Protein AF-A0A7C5LJZ0-F1 (afdb_monomer)

Mean predicted aligned error: 17.37 Å

pLDDT: mean 79.47, std 21.05, range [27.14, 98.38]

Solvent-accessible surface area (backbone atoms only — not comparable to full-atom values): 19863 Å² total; per-residue (Å²): 134,89,82,88,82,83,82,80,89,79,62,81,49,78,74,80,85,78,84,71,92,58,101,80,72,91,76,83,74,77,94,79,70,91,73,66,82,68,56,64,55,54,52,52,50,52,52,51,52,51,52,55,56,59,61,59,62,70,63,59,63,60,58,56,53,56,48,52,56,50,52,48,49,57,19,47,52,27,42,77,70,66,40,35,69,60,14,44,56,43,46,53,48,56,71,68,38,86,80,62,80,80,56,62,72,59,52,38,51,47,23,50,53,43,17,48,36,27,46,80,70,68,39,54,71,62,12,51,52,25,45,52,52,26,38,71,76,41,66,83,69,78,84,58,76,88,83,45,58,67,74,54,51,54,52,47,51,51,51,51,60,73,38,45,68,58,42,50,51,53,52,52,52,53,51,52,51,51,54,51,50,52,50,51,52,50,55,52,49,54,53,48,52,52,51,51,55,51,57,74,58,74,84,50,55,46,39,46,62,47,75,54,64,74,72,47,21,71,40,64,55,22,45,15,25,48,76,53,68,37,55,70,58,11,53,48,40,27,51,53,43,50,53,30,49,52,47,22,54,51,32,44,54,50,22,52,56,33,52,75,66,59,84,57,102,79,44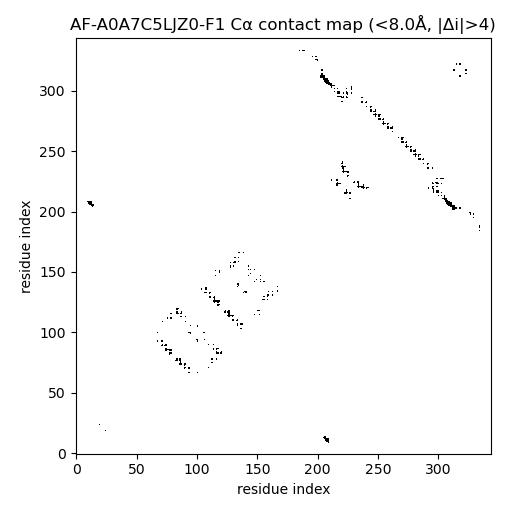,58,72,43,51,58,49,20,55,52,30,46,53,50,23,52,54,33,44,53,49,32,54,52,52,42,52,51,51,28,51,55,18,56,76,60,58,59,61,66,44,80,43,78,43,82,52,57,81,88,75,53,58,74,93,60,72,77,68,73,76,83,76,80,87,75,61,68,66,58,59,54,50,67,71,64,60,130

Secondary structure (DSSP, 8-state):
-----------EE---------TT------S-S---TTHHHHHHHHHHHHHHHHHHTSSHHHHHHHHHHHHHHHHHHHHHTT-HHHHHHHHHHHHS-SSPP--HHHHHHHHHHHHHHHHHTT-HHHHHHHHHHHHHH-TT----TTTS-HHHHHHHHHHHHHTHHHHHHHHHHHHHHHHHHHHHHHHHHHHHHHHHHHHHS---EEEEEEEPPGGGGGSTTTHHHHHTT-HHHHHHHHHHHHHHHHHHHHHHHHHHHHHTT--STT-HHHHHHHHHHHHHHHHHHHHHHHHHHHHHHHHHHT--SEEEEEEEPPGGGS-HHHHT-PPPPP---HHHHHHHTT--

Sequence (344 aa):
MGSNYKTGARTDYFLKLKNTGSIFSAFQLNEQKQLPPYFAIILKFVVVLMLAVISTKIFISASAFADEITDYQFALNAYDSGDYDTAISRFEKLLTREPPITNTALLVEIHKYLGASYMFKKDKEKARMHFTLLLKLEPNYELDPVLFPVEVLDEFLLVKNEMKEEIKRLEEEKKAKLVELEKKRKELREKWLKVVEWMNNPVYVKETIRKNNLFLAFIPFGVGQFQNEQIVKGWLFFSFETLLLLSTVTTYILTDYYFGRVSNKYDGPYLSMGEKLQHVTTVTFWTFVAVTLGGIIDALVFFRWKKKTYEKIREKDIPEQFRNQKPELPEIDIDEILQEKNVP

Nearest PDB structures (foldseek):
  3gw4-assembly1_A  TM=7.358E-01  e=2.278E+00  Deinococcus radiodurans R1 = ATCC 13939 = DSM 20539
  9e8q-assembly1_X  TM=3.458E-01  e=6.628E-01  Homo sapiens
  6hc2-assembly4_S  TM=3.836E-01  e=2.398E+00  Homo sapiens
  7t7t-assembly2_B  TM=2.837E-01  e=1.167E+00  Citrus unshiu
  8qcb-assembly1_B  TM=3.403E-01  e=2.398E+00  Saccharomyces cerevisiae

Foldseek 3Di:
DDDDDDDDDFDWDFDDPPPDPDPPDPDPDDPDDDDDPVVVVVVVVVVVVVVVVVVVVVPPVVVVVVVLVVLLVVLVVCLVVVVLVSNLVSLVCQCVDPPHDPDLVSLLVSLLSNLQSCVSVVNNVRSLVSLLVSCLSPVPDADDPVVGPPSSRVSSVVSSVVCVVVSVVSVVVVVVVVVVVVVVLVVVVVVLVVVVVCLVDDFGKTKGKDFQDLVQLLDFQLSLVVSLVVVVVSNVRNVLLVVLVVLLVVLVVLLCVLVVPPDDPPSVVSVVSSVVSVVVNVVSVVVSVVSRVVSSVVSNVSPDGIDIDIDGDDLVPDDPVCNPDRPDDPPDDSVVVSVVVPPD

Structure (mmCIF, N/CA/C/O backbone):
data_AF-A0A7C5LJZ0-F1
#
_entry.id   AF-A0A7C5LJZ0-F1
#
loop_
_atom_site.group_PDB
_atom_site.id
_atom_site.type_symbol
_atom_site.label_atom_id
_atom_site.label_alt_id
_atom_site.label_comp_id
_atom_site.label_asym_id
_atom_site.label_entity_id
_atom_site.label_seq_id
_atom_site.pdbx_PDB_ins_code
_atom_site.Cartn_x
_atom_site.Cartn_y
_atom_site.Cartn_z
_atom_site.occupancy
_atom_site.B_iso_or_equiv
_atom_site.auth_seq_id
_atom_site.auth_comp_id
_atom_site.auth_asym_id
_atom_site.auth_atom_id
_atom_site.pdbx_PDB_model_num
ATOM 1 N N . MET A 1 1 ? 8.108 20.437 -63.663 1.00 33.06 1 MET A N 1
ATOM 2 C CA . MET A 1 1 ? 8.584 19.036 -63.603 1.00 33.06 1 MET A CA 1
ATOM 3 C C . MET A 1 1 ? 9.014 18.778 -62.168 1.00 33.06 1 MET A C 1
ATOM 5 O O . MET A 1 1 ? 9.952 19.411 -61.722 1.00 33.06 1 MET A O 1
ATOM 9 N N . GLY A 1 2 ? 8.140 18.206 -61.335 1.00 33.28 2 GLY A N 1
ATOM 10 C CA . GLY A 1 2 ? 8.177 16.774 -60.995 1.00 33.28 2 GLY A CA 1
ATOM 11 C C . GLY A 1 2 ? 9.283 16.539 -59.955 1.00 33.28 2 GLY A C 1
ATOM 12 O O . GLY A 1 2 ? 10.447 16.621 -60.298 1.00 33.28 2 GLY A O 1
ATOM 13 N N . SER A 1 3 ? 8.995 16.353 -58.668 1.00 27.14 3 SER A N 1
ATOM 14 C CA . SER A 1 3 ? 8.514 15.069 -58.157 1.00 27.14 3 SER A CA 1
ATOM 15 C C . SER A 1 3 ? 7.906 15.204 -56.759 1.00 27.14 3 SER A C 1
ATOM 17 O O . SER A 1 3 ? 8.508 15.759 -55.843 1.00 27.14 3 SER A O 1
ATOM 19 N N . ASN A 1 4 ? 6.717 14.623 -56.620 1.00 34.19 4 ASN A N 1
ATOM 20 C CA . ASN A 1 4 ? 6.026 14.320 -55.376 1.00 34.19 4 ASN A CA 1
ATOM 21 C C . ASN A 1 4 ? 6.832 13.348 -54.501 1.00 34.19 4 ASN A C 1
ATOM 23 O O . ASN A 1 4 ? 7.245 12.300 -54.986 1.00 34.19 4 ASN A O 1
ATOM 27 N N . TYR A 1 5 ? 6.894 13.620 -53.196 1.00 29.22 5 TYR A N 1
ATOM 28 C CA . TYR A 1 5 ? 7.018 12.589 -52.159 1.00 29.22 5 TYR A CA 1
ATOM 29 C C . TYR A 1 5 ? 6.007 12.870 -51.030 1.00 29.22 5 TYR A C 1
ATOM 31 O O . TYR A 1 5 ? 6.312 13.473 -50.006 1.00 29.22 5 TYR A O 1
ATOM 39 N N . LYS A 1 6 ? 4.761 12.427 -51.245 1.00 34.12 6 LYS A N 1
ATOM 40 C CA . LYS A 1 6 ? 3.874 11.892 -50.192 1.00 34.12 6 LYS A CA 1
ATOM 41 C C . LYS A 1 6 ? 4.464 10.514 -49.819 1.00 34.12 6 LYS A C 1
ATOM 43 O O . LYS A 1 6 ? 4.968 9.841 -50.704 1.00 34.12 6 LYS A O 1
ATOM 48 N N . THR A 1 7 ? 4.535 10.008 -48.592 1.00 34.38 7 THR A N 1
ATOM 49 C CA . THR A 1 7 ? 3.579 10.001 -47.478 1.00 34.38 7 THR A CA 1
ATOM 50 C C . THR A 1 7 ? 4.307 9.377 -46.281 1.00 34.38 7 THR A C 1
ATOM 52 O O . THR A 1 7 ? 4.634 8.193 -46.311 1.00 34.38 7 THR A O 1
ATOM 55 N N . GLY A 1 8 ? 4.536 10.138 -45.212 1.00 27.94 8 GLY A N 1
ATOM 56 C CA . GLY A 1 8 ? 4.839 9.586 -43.891 1.00 27.94 8 GLY A CA 1
ATOM 57 C C . GLY A 1 8 ? 3.583 9.709 -43.043 1.00 27.94 8 GLY A C 1
ATOM 58 O O . GLY A 1 8 ? 3.223 10.819 -42.660 1.00 27.94 8 GLY A O 1
ATOM 59 N N . ALA A 1 9 ? 2.880 8.603 -42.804 1.00 33.50 9 ALA A N 1
ATOM 60 C CA . ALA A 1 9 ? 1.667 8.590 -41.992 1.00 33.50 9 ALA A CA 1
ATOM 61 C C . ALA A 1 9 ? 1.995 8.991 -40.540 1.00 33.50 9 ALA A C 1
ATOM 63 O O . ALA A 1 9 ? 2.381 8.155 -39.721 1.00 33.50 9 ALA A O 1
ATOM 64 N N . ARG A 1 10 ? 1.865 10.290 -40.240 1.00 32.97 10 ARG A N 1
ATOM 65 C CA . ARG A 1 10 ? 1.738 10.834 -38.886 1.00 32.97 10 ARG A CA 1
ATOM 66 C C . ARG A 1 10 ? 0.373 10.417 -38.363 1.00 32.97 10 ARG A C 1
ATOM 68 O O . ARG A 1 10 ? -0.642 10.979 -38.750 1.00 32.97 10 ARG A O 1
ATOM 75 N N . THR A 1 11 ? 0.350 9.410 -37.511 1.00 34.34 11 THR A N 1
ATOM 76 C CA . THR A 1 11 ? -0.793 9.181 -36.633 1.00 34.34 11 THR A CA 1
ATOM 77 C C . THR A 1 11 ? -0.451 9.784 -35.282 1.00 34.34 11 THR A C 1
ATOM 79 O O . THR A 1 11 ? 0.333 9.201 -34.532 1.00 34.34 11 THR A O 1
ATOM 82 N N . ASP A 1 12 ? -0.994 10.971 -35.029 1.00 30.73 12 ASP A N 1
ATOM 83 C CA . ASP A 1 12 ? -0.995 11.609 -33.719 1.00 30.73 12 ASP A CA 1
ATOM 84 C C . ASP A 1 12 ? -2.042 10.890 -32.859 1.00 30.73 12 ASP A C 1
ATOM 86 O O . ASP A 1 12 ? -3.224 10.871 -33.201 1.00 30.73 12 ASP A O 1
ATOM 90 N N . TYR A 1 13 ? -1.616 10.265 -31.765 1.00 35.94 13 TYR A N 1
ATOM 91 C CA . TYR A 1 13 ? -2.530 9.726 -30.762 1.00 35.94 13 TYR A CA 1
ATOM 92 C C . TYR A 1 13 ? -2.320 10.510 -29.470 1.00 35.94 13 TYR A C 1
ATOM 94 O O . TYR A 1 13 ? -1.193 10.713 -29.033 1.00 35.94 13 TYR A O 1
ATOM 102 N N . PHE A 1 14 ? -3.411 10.963 -28.863 1.00 36.94 14 PHE A N 1
ATOM 103 C CA . PHE A 1 14 ? -3.403 11.558 -27.532 1.00 36.94 14 PHE A CA 1
ATOM 104 C C . PHE A 1 14 ? -3.836 10.465 -26.555 1.00 36.94 14 PHE A C 1
ATOM 106 O O . PHE A 1 14 ? -5.016 10.122 -26.496 1.00 36.94 14 PHE A O 1
ATOM 113 N N . LEU A 1 15 ? -2.887 9.855 -25.838 1.00 33.72 15 LEU A N 1
ATOM 114 C CA . LEU A 1 15 ? -3.206 8.843 -24.832 1.00 33.72 15 LEU A CA 1
ATOM 115 C C . LEU A 1 15 ? -3.459 9.490 -23.466 1.00 33.72 15 LEU A C 1
ATOM 117 O O . LEU A 1 15 ? -2.589 10.115 -22.864 1.00 33.72 15 LEU A O 1
ATOM 121 N N . LYS A 1 16 ? -4.682 9.277 -22.975 1.00 35.50 16 LYS A N 1
ATOM 122 C CA . LYS A 1 16 ? -5.134 9.505 -21.601 1.00 35.50 16 LYS A CA 1
ATOM 123 C C . LYS A 1 16 ? -4.453 8.475 -20.695 1.00 35.50 16 LYS A C 1
ATOM 125 O O . LYS A 1 16 ? -4.783 7.293 -20.763 1.00 35.50 16 LYS A O 1
ATOM 130 N N . LEU A 1 17 ? -3.525 8.896 -19.835 1.00 30.19 17 LEU A N 1
ATOM 131 C CA . LEU A 1 17 ? -3.083 8.060 -18.714 1.00 30.19 17 LEU A CA 1
ATOM 132 C C . LEU A 1 17 ? -4.226 8.011 -17.690 1.00 30.19 17 LEU A C 1
ATOM 134 O O . LEU A 1 17 ? -4.338 8.866 -16.815 1.00 30.19 17 LEU A O 1
ATOM 138 N N . LYS A 1 18 ? -5.122 7.030 -17.841 1.00 32.62 18 LYS A N 1
ATOM 139 C CA . LYS A 1 18 ? -6.070 6.645 -16.792 1.00 32.62 18 LYS A CA 1
ATOM 140 C C . LYS A 1 18 ? -5.265 5.985 -15.673 1.00 32.62 18 LYS A C 1
ATOM 142 O O . LYS A 1 18 ? -4.808 4.857 -15.820 1.00 32.62 18 LYS A O 1
ATOM 147 N N . ASN A 1 19 ? -5.089 6.698 -14.567 1.00 33.53 19 ASN A N 1
ATOM 148 C CA . ASN A 1 19 ? -4.613 6.114 -13.322 1.00 33.53 19 ASN A CA 1
ATOM 149 C C . ASN A 1 19 ? -5.809 5.431 -12.640 1.00 33.53 19 ASN A C 1
ATOM 151 O O . ASN A 1 19 ? -6.519 6.047 -11.850 1.00 33.53 19 ASN A O 1
ATOM 155 N N . THR A 1 20 ? -6.111 4.194 -13.032 1.00 32.91 20 THR A N 1
ATOM 156 C CA . THR A 1 20 ? -7.152 3.379 -12.393 1.00 32.91 20 THR A CA 1
ATOM 157 C C . THR A 1 20 ? -6.550 2.633 -11.212 1.00 32.91 20 THR A C 1
ATOM 159 O O . THR A 1 20 ? -6.027 1.529 -11.357 1.00 32.91 20 THR A O 1
ATOM 162 N N . GLY A 1 21 ? -6.662 3.232 -10.027 1.00 31.83 21 GLY A N 1
ATOM 163 C CA . GLY A 1 21 ? -6.723 2.481 -8.779 1.00 31.83 21 GLY A CA 1
ATOM 164 C C . GLY A 1 21 ? -8.053 1.734 -8.728 1.00 31.83 21 GLY A C 1
ATOM 165 O O . GLY A 1 21 ? -9.035 2.250 -8.220 1.00 31.83 21 GLY A O 1
ATOM 166 N N . SER A 1 22 ? -8.110 0.565 -9.360 1.00 31.23 22 SER A N 1
ATOM 167 C CA . SER A 1 22 ? -9.158 -0.440 -9.172 1.00 31.23 22 SER A CA 1
ATOM 168 C C . SER A 1 22 ? -8.696 -1.714 -9.867 1.00 31.23 22 SER A C 1
ATOM 170 O O . SER A 1 22 ? -8.455 -1.729 -11.077 1.00 31.23 22 SER A O 1
ATOM 172 N N . ILE A 1 23 ? -8.568 -2.787 -9.094 1.00 32.56 23 ILE A N 1
ATOM 173 C CA . ILE A 1 23 ? -8.078 -4.107 -9.515 1.00 32.56 23 ILE A CA 1
ATOM 174 C C . ILE A 1 23 ? -9.094 -4.824 -10.447 1.00 32.56 23 ILE A C 1
ATOM 176 O O . ILE A 1 23 ? -8.905 -5.975 -10.814 1.00 32.56 23 ILE A O 1
ATOM 180 N N . PHE A 1 24 ? -10.138 -4.143 -10.940 1.00 32.66 24 PHE A N 1
ATOM 181 C CA . PHE A 1 24 ? -11.216 -4.752 -11.733 1.00 32.66 24 PHE A CA 1
ATOM 182 C C . PHE A 1 24 ? -11.497 -4.102 -13.101 1.00 32.66 24 PHE A C 1
ATOM 184 O O . PHE A 1 24 ? -12.630 -4.089 -13.569 1.00 32.66 24 PHE A O 1
ATOM 191 N N . SER A 1 25 ? -10.477 -3.601 -13.806 1.00 31.72 25 SER A N 1
ATOM 192 C CA . SER A 1 25 ? -10.656 -3.045 -15.169 1.00 31.72 25 SER A CA 1
ATOM 193 C C . SER A 1 25 ? -9.846 -3.738 -16.272 1.00 31.72 25 SER A C 1
ATOM 195 O O . SER A 1 25 ? -9.574 -3.159 -17.322 1.00 31.72 25 SER A O 1
ATOM 197 N N . ALA A 1 26 ? -9.525 -5.019 -16.094 1.00 30.59 26 ALA A N 1
ATOM 198 C CA . ALA A 1 26 ? -8.918 -5.849 -17.131 1.00 30.59 26 ALA A CA 1
ATOM 199 C C . ALA A 1 26 ? -9.965 -6.615 -17.963 1.00 30.59 26 ALA A C 1
ATOM 201 O O . ALA A 1 26 ? -9.852 -7.820 -18.076 1.00 30.59 26 ALA A O 1
ATOM 202 N N . PHE A 1 27 ? -10.985 -5.961 -18.535 1.00 31.44 27 PHE A N 1
ATOM 203 C CA . PHE A 1 27 ? -11.841 -6.575 -19.573 1.00 31.44 27 PHE A CA 1
ATOM 204 C C . PHE A 1 27 ? -12.571 -5.507 -20.419 1.00 31.44 27 PHE A C 1
ATOM 206 O O . PHE A 1 27 ? -13.787 -5.514 -20.564 1.00 31.44 27 PHE A O 1
ATOM 213 N N . GLN A 1 28 ? -11.829 -4.569 -21.018 1.00 31.70 28 GLN A N 1
ATOM 214 C CA . GLN A 1 28 ? -12.317 -3.853 -22.206 1.00 31.70 28 GLN A CA 1
ATOM 215 C C . GLN A 1 28 ? -11.818 -4.587 -23.451 1.00 31.70 28 GLN A C 1
ATOM 217 O O . GLN A 1 28 ? -10.766 -4.288 -24.017 1.00 31.70 28 GLN A O 1
ATOM 222 N N . LEU A 1 29 ? -12.576 -5.612 -23.838 1.00 32.03 29 LEU A N 1
ATOM 223 C CA . LEU A 1 29 ? -12.433 -6.269 -25.127 1.00 32.03 29 LEU A CA 1
ATOM 224 C C . LEU A 1 29 ? -12.928 -5.312 -26.213 1.00 32.03 29 LEU A C 1
ATOM 226 O O . LEU A 1 29 ? -14.072 -4.874 -26.218 1.00 32.03 29 LEU A O 1
ATOM 230 N N . ASN A 1 30 ? -11.998 -4.998 -27.104 1.00 29.00 30 ASN A N 1
ATOM 231 C CA . ASN A 1 30 ? -12.149 -4.301 -28.369 1.00 29.00 30 ASN A CA 1
ATOM 232 C C . ASN A 1 30 ? -13.452 -4.698 -29.103 1.00 29.00 30 ASN A C 1
ATOM 234 O O . ASN A 1 30 ? -13.594 -5.839 -29.550 1.00 29.00 30 ASN A O 1
ATOM 238 N N . GLU A 1 31 ? -14.383 -3.750 -29.240 1.00 40.53 31 GLU A N 1
ATOM 239 C CA . GLU A 1 31 ? -15.570 -3.836 -30.098 1.00 40.53 31 GLU A CA 1
ATOM 240 C C . GLU A 1 31 ? -15.153 -3.890 -31.574 1.00 40.53 31 GLU A C 1
ATOM 242 O O . GLU A 1 31 ? -15.158 -2.886 -32.274 1.00 40.53 31 GLU A O 1
ATOM 247 N N . GLN A 1 32 ? -14.793 -5.072 -32.064 1.00 37.31 32 GLN A N 1
ATOM 248 C CA . GLN A 1 32 ? -14.987 -5.471 -33.461 1.00 37.31 32 GLN A CA 1
ATOM 249 C C . GLN A 1 32 ? -14.951 -6.997 -33.544 1.00 37.31 32 GLN A C 1
ATOM 251 O O . GLN A 1 32 ? -13.961 -7.593 -33.961 1.00 37.31 32 GLN A O 1
ATOM 256 N N . LYS A 1 33 ? -16.038 -7.640 -33.118 1.00 39.66 33 LYS A N 1
ATOM 257 C CA . LYS A 1 33 ? -16.441 -8.983 -33.556 1.00 39.66 33 LYS A CA 1
ATOM 258 C C . LYS A 1 33 ? -17.903 -9.167 -33.165 1.00 39.66 33 LYS A C 1
ATOM 260 O O . LYS A 1 33 ? -18.232 -9.157 -31.985 1.00 39.66 33 LYS A O 1
ATOM 265 N N . GLN A 1 34 ? -18.776 -9.274 -34.165 1.00 45.59 34 GLN A N 1
ATOM 266 C CA . GLN A 1 34 ? -20.184 -9.620 -33.980 1.00 45.59 34 GLN A CA 1
ATOM 267 C C . GLN A 1 34 ? -20.274 -10.913 -33.160 1.00 45.59 34 GLN A C 1
ATOM 269 O O . GLN A 1 34 ? -19.840 -11.970 -33.619 1.00 45.59 34 GLN A O 1
ATOM 274 N N . LEU A 1 35 ? -20.792 -10.819 -31.934 1.00 50.34 35 LEU A N 1
ATOM 275 C CA . LEU A 1 35 ? -21.118 -11.988 -31.127 1.00 50.34 35 LEU A CA 1
ATOM 276 C C . LEU A 1 35 ? -22.462 -12.580 -31.589 1.00 50.34 35 LEU A C 1
ATOM 278 O O . LEU A 1 35 ? -23.369 -11.825 -31.947 1.00 50.34 35 LEU A O 1
ATOM 282 N N . PRO A 1 36 ? -22.615 -13.914 -31.577 1.00 54.25 36 PRO A N 1
ATOM 283 C CA . PRO A 1 36 ? -23.839 -14.578 -32.013 1.00 54.25 36 PRO A CA 1
ATOM 284 C C . PRO A 1 36 ? -25.069 -14.216 -31.151 1.00 54.25 36 PRO A C 1
ATOM 286 O O . PRO A 1 36 ? -24.936 -14.022 -29.939 1.00 54.25 36 PRO A O 1
ATOM 289 N N . PRO A 1 37 ? -26.289 -14.209 -31.725 1.00 58.03 37 PRO A N 1
ATOM 290 C CA . PRO A 1 37 ? -27.512 -13.705 -31.080 1.00 58.03 37 PRO A CA 1
ATOM 291 C C . PRO A 1 37 ? -27.941 -14.447 -29.799 1.00 58.03 37 PRO A C 1
ATOM 293 O O . PRO A 1 37 ? -28.701 -13.904 -29.000 1.00 58.03 37 PRO A O 1
ATOM 296 N N . TYR A 1 38 ? -27.433 -15.654 -29.546 1.00 58.69 38 TYR A N 1
ATOM 297 C CA . TYR A 1 38 ? -27.735 -16.421 -28.331 1.00 58.69 38 TYR A CA 1
ATOM 298 C C . TYR A 1 38 ? -27.026 -15.897 -27.067 1.00 58.69 38 TYR A C 1
ATOM 300 O O . TYR A 1 38 ? -27.476 -16.172 -25.956 1.00 58.69 38 TYR A O 1
ATOM 308 N N . PHE A 1 39 ? -25.969 -15.086 -27.200 1.00 51.28 39 PHE A N 1
ATOM 309 C CA . PHE A 1 39 ? -25.207 -14.575 -26.051 1.00 51.28 39 PHE A CA 1
ATOM 310 C C . PHE A 1 39 ? -25.968 -13.497 -25.254 1.00 51.28 39 PHE A C 1
ATOM 312 O O . PHE A 1 39 ? -25.880 -13.436 -24.028 1.00 51.28 39 PHE A O 1
ATOM 319 N N . ALA A 1 40 ? -26.786 -12.687 -25.934 1.00 55.72 40 ALA A N 1
ATOM 320 C CA . ALA A 1 40 ? -27.602 -11.646 -25.303 1.00 55.72 40 ALA A CA 1
ATOM 321 C C . ALA A 1 40 ? -28.748 -12.219 -24.445 1.00 55.72 40 ALA A C 1
ATOM 323 O O . ALA A 1 40 ? -29.172 -11.590 -23.476 1.00 55.72 40 ALA A O 1
ATOM 324 N N . ILE A 1 41 ? -29.239 -13.416 -24.782 1.00 59.72 41 ILE A N 1
ATOM 325 C CA . ILE A 1 41 ? -30.309 -14.101 -24.042 1.00 59.72 41 ILE A CA 1
ATOM 326 C C . ILE A 1 41 ? -29.756 -14.673 -22.730 1.00 59.72 41 ILE A C 1
ATOM 328 O O . ILE A 1 41 ? -30.366 -14.496 -21.677 1.00 59.72 41 ILE A O 1
ATOM 332 N N . ILE A 1 42 ? -28.562 -15.273 -22.776 1.00 54.31 42 ILE A N 1
ATOM 333 C CA . ILE A 1 42 ? -27.886 -15.836 -21.598 1.00 54.31 42 ILE A CA 1
ATOM 334 C C . ILE A 1 42 ? -27.500 -14.724 -20.612 1.00 54.31 42 ILE A C 1
ATOM 336 O O . ILE A 1 42 ? -27.741 -14.860 -19.415 1.00 54.31 42 ILE A O 1
ATOM 340 N N . LEU A 1 43 ? -26.993 -13.583 -21.095 1.00 47.66 43 LEU A N 1
ATOM 341 C CA . LEU A 1 43 ? -26.621 -12.456 -20.232 1.00 47.66 43 LEU A CA 1
ATOM 342 C C . LEU A 1 43 ? -27.836 -11.834 -19.520 1.00 47.66 43 LEU A C 1
ATOM 344 O O . LEU A 1 43 ? -27.755 -11.515 -18.336 1.00 47.66 43 LEU A O 1
ATOM 348 N N . LYS A 1 44 ? -28.985 -11.722 -20.202 1.00 55.22 44 LYS A N 1
ATOM 349 C CA . LYS A 1 44 ? -30.239 -11.264 -19.578 1.00 55.22 44 LYS A CA 1
ATOM 350 C C . LYS A 1 44 ? -30.732 -12.238 -18.506 1.00 55.22 44 LYS A C 1
ATOM 352 O O . LYS A 1 44 ? -31.148 -11.788 -17.444 1.00 55.22 44 LYS A O 1
ATOM 357 N N . PHE A 1 45 ? -30.630 -13.548 -18.745 1.00 53.28 45 PHE A N 1
ATOM 358 C CA . PHE A 1 45 ? -30.975 -14.563 -17.744 1.00 53.28 45 PHE A CA 1
ATOM 359 C C . PHE A 1 45 ? -30.065 -14.491 -16.512 1.00 53.28 45 PHE A C 1
ATOM 361 O O . PHE A 1 45 ? -30.561 -14.540 -15.392 1.00 53.28 45 PHE A O 1
ATOM 368 N N . VAL A 1 46 ? -28.756 -14.299 -16.699 1.00 52.62 46 VAL A N 1
ATOM 369 C CA . VAL A 1 46 ? -27.783 -14.190 -15.596 1.00 52.62 46 VAL A CA 1
ATOM 370 C C . VAL A 1 46 ? -27.983 -12.910 -14.779 1.00 52.62 46 VAL A C 1
ATOM 372 O O . VAL A 1 46 ? -27.911 -12.956 -13.555 1.00 52.62 46 VAL A O 1
ATOM 375 N N . VAL A 1 47 ? -28.295 -11.779 -15.420 1.00 54.25 47 VAL A N 1
ATOM 376 C CA . VAL A 1 47 ? -28.574 -10.513 -14.716 1.00 54.25 47 VAL A CA 1
ATOM 377 C C . VAL A 1 47 ? -29.890 -10.582 -13.934 1.00 54.25 47 VAL A C 1
ATOM 379 O O . VAL A 1 47 ? -29.939 -10.125 -12.795 1.00 54.25 47 VAL A O 1
ATOM 382 N N . VAL A 1 48 ? -30.937 -11.206 -14.485 1.00 59.78 48 VAL A N 1
ATOM 383 C CA . VAL A 1 48 ? -32.203 -11.428 -13.762 1.00 59.78 48 VAL A CA 1
ATOM 384 C C . VAL A 1 48 ? -32.011 -12.400 -12.592 1.00 59.78 48 VAL A C 1
ATOM 386 O O . VAL A 1 48 ? -32.540 -12.151 -11.512 1.00 59.78 48 VAL A O 1
ATOM 389 N N . LEU A 1 49 ? -31.198 -13.452 -12.757 1.00 51.75 49 LEU A N 1
ATOM 390 C CA . LEU A 1 49 ? -30.863 -14.378 -11.670 1.00 51.75 49 LEU A CA 1
ATOM 391 C C . LEU A 1 49 ? -30.036 -13.687 -10.568 1.00 51.75 49 LEU A C 1
ATOM 393 O O . LEU A 1 49 ? -30.285 -13.907 -9.388 1.00 51.75 49 LEU A O 1
ATOM 397 N N . MET A 1 50 ? -29.107 -12.797 -10.934 1.00 47.31 50 MET A N 1
ATOM 398 C CA . MET A 1 50 ? -28.339 -11.991 -9.974 1.00 47.31 50 MET A CA 1
ATOM 399 C C . MET A 1 50 ? -29.220 -10.987 -9.217 1.00 47.31 50 MET A C 1
ATOM 401 O O . MET A 1 50 ? -29.101 -10.873 -8.000 1.00 47.31 50 MET A O 1
ATOM 405 N N . LEU A 1 51 ? -30.149 -10.304 -9.892 1.00 50.16 51 LEU A N 1
ATOM 406 C CA . LEU A 1 51 ? -31.090 -9.380 -9.244 1.00 50.16 51 LEU A CA 1
ATOM 407 C C . LEU A 1 51 ? -32.100 -10.110 -8.337 1.00 50.16 51 LEU A C 1
ATOM 409 O O . LEU A 1 51 ? -32.466 -9.588 -7.280 1.00 50.16 51 LEU A O 1
ATOM 413 N N . ALA A 1 52 ? -32.497 -11.337 -8.692 1.00 51.44 52 ALA A N 1
ATOM 414 C CA . ALA A 1 52 ? -33.321 -12.197 -7.841 1.00 51.44 52 ALA A CA 1
ATOM 415 C C . ALA A 1 52 ? -32.581 -12.640 -6.564 1.00 51.44 52 ALA A C 1
ATOM 417 O O . ALA A 1 52 ? -33.193 -12.692 -5.502 1.00 51.44 52 ALA A O 1
ATOM 418 N N . VAL A 1 53 ? -31.263 -12.876 -6.635 1.00 51.66 53 VAL A N 1
ATOM 419 C CA . VAL A 1 53 ? -30.418 -13.230 -5.474 1.00 51.66 53 VAL A CA 1
ATOM 420 C C . VAL A 1 53 ? -30.129 -12.019 -4.572 1.00 51.66 53 VAL A C 1
ATOM 422 O O . VAL A 1 53 ? -30.010 -12.168 -3.356 1.00 51.66 53 VAL A O 1
ATOM 425 N N . ILE A 1 54 ? -30.055 -10.808 -5.132 1.00 49.06 54 ILE A N 1
ATOM 426 C CA . ILE A 1 54 ? -29.833 -9.574 -4.354 1.00 49.06 54 ILE A CA 1
ATOM 427 C C . ILE A 1 54 ? -31.112 -9.148 -3.609 1.00 49.06 54 ILE A C 1
ATOM 429 O O . ILE A 1 54 ? -31.036 -8.679 -2.475 1.00 49.06 54 ILE A O 1
ATOM 433 N N . SER A 1 55 ? -32.295 -9.387 -4.183 1.00 47.09 55 SER A N 1
ATOM 434 C CA . SER A 1 55 ? -33.578 -9.080 -3.531 1.00 47.09 55 SER A CA 1
ATOM 435 C C . SER A 1 55 ? -33.952 -10.056 -2.405 1.00 47.09 55 SER A C 1
ATOM 437 O O . SER A 1 55 ? -34.626 -9.649 -1.460 1.00 47.09 55 SER A O 1
ATOM 439 N N . THR A 1 56 ? -33.453 -11.300 -2.405 1.00 43.28 56 THR A N 1
ATOM 440 C CA . THR A 1 56 ? -33.680 -12.239 -1.284 1.00 43.28 56 THR A CA 1
ATOM 441 C C . THR A 1 56 ? -32.888 -11.885 -0.019 1.00 43.28 56 THR A C 1
ATOM 443 O O . THR A 1 56 ? -33.274 -12.300 1.070 1.00 43.28 56 THR A O 1
ATOM 446 N N . LYS A 1 57 ? -31.801 -11.106 -0.113 1.00 38.41 57 LYS A N 1
ATOM 447 C CA . LYS A 1 57 ? -30.943 -10.809 1.051 1.00 38.41 57 LYS A CA 1
ATOM 448 C C . LYS A 1 57 ? -31.452 -9.690 1.963 1.00 38.41 57 LYS A C 1
ATOM 450 O O . LYS A 1 57 ? -31.040 -9.637 3.114 1.00 38.41 57 LYS A O 1
ATOM 455 N N . ILE A 1 58 ? -32.365 -8.839 1.496 1.00 43.44 58 ILE A N 1
ATOM 456 C CA . ILE A 1 58 ? -32.881 -7.706 2.288 1.00 43.44 58 ILE A CA 1
ATOM 457 C C . ILE A 1 58 ? -34.042 -8.134 3.211 1.00 43.44 58 ILE A C 1
ATOM 459 O O . ILE A 1 58 ? -34.306 -7.481 4.214 1.00 43.44 58 ILE A O 1
ATOM 463 N N . PHE A 1 59 ? -34.691 -9.276 2.953 1.00 39.53 59 PHE A N 1
ATOM 464 C CA . PHE A 1 59 ? -35.820 -9.756 3.768 1.00 39.53 59 PHE A CA 1
ATOM 465 C C . PHE A 1 59 ? -35.430 -10.623 4.980 1.00 39.53 59 PHE A C 1
ATOM 467 O O . PHE A 1 59 ? -36.264 -10.854 5.851 1.00 39.53 59 PHE A O 1
ATOM 474 N N . ILE A 1 60 ? -34.179 -11.088 5.071 1.00 44.84 60 ILE A N 1
ATOM 475 C CA . ILE A 1 60 ? -33.749 -12.053 6.103 1.00 44.84 60 ILE A CA 1
ATOM 476 C C . ILE A 1 60 ? -33.414 -11.362 7.441 1.00 44.84 60 ILE A C 1
ATOM 478 O O . ILE A 1 60 ? -33.563 -11.961 8.502 1.00 44.84 60 ILE A O 1
ATOM 482 N N . SER A 1 61 ? -33.018 -10.085 7.432 1.00 43.91 61 SER A N 1
ATOM 483 C CA . SER A 1 61 ? -32.641 -9.379 8.669 1.00 43.91 61 SER A CA 1
ATOM 484 C C . SER A 1 61 ? -33.836 -8.918 9.511 1.00 43.91 61 SER A C 1
ATOM 486 O O . SER A 1 61 ? -33.725 -8.847 10.731 1.00 43.91 61 SER A O 1
ATOM 488 N N . ALA A 1 62 ? -34.991 -8.639 8.898 1.00 50.91 62 ALA A N 1
ATOM 489 C CA . ALA A 1 62 ? -36.164 -8.159 9.633 1.00 50.91 62 ALA A CA 1
ATOM 490 C C . ALA A 1 62 ? -36.853 -9.270 10.448 1.00 50.91 62 ALA A C 1
ATOM 492 O O . ALA A 1 62 ? -37.345 -9.007 11.545 1.00 50.91 62 ALA A O 1
ATOM 493 N N . SER A 1 63 ? -36.856 -10.515 9.953 1.00 52.91 63 SER A N 1
ATOM 494 C CA . SER A 1 63 ? -37.459 -11.645 10.675 1.00 52.91 63 SER A CA 1
ATOM 495 C C . SER A 1 63 ? -36.660 -12.037 11.918 1.00 52.91 63 SER A C 1
ATOM 497 O O . SER A 1 63 ? -37.257 -12.385 12.929 1.00 52.91 63 SER A O 1
ATOM 499 N N . ALA A 1 64 ? -35.327 -11.937 11.868 1.00 59.28 64 ALA A N 1
ATOM 500 C CA . ALA A 1 64 ? -34.467 -12.264 13.006 1.00 59.28 64 ALA A CA 1
ATOM 501 C C . ALA A 1 64 ? -34.621 -11.265 14.169 1.00 59.28 64 ALA A C 1
ATOM 503 O O . ALA A 1 64 ? -34.633 -11.675 15.324 1.00 59.28 64 ALA A O 1
ATOM 504 N N . PHE A 1 65 ? -34.810 -9.974 13.871 1.00 58.06 65 PHE A N 1
ATOM 505 C CA . PHE A 1 65 ? -34.989 -8.933 14.889 1.00 58.06 65 PHE A CA 1
ATOM 506 C C . PHE A 1 65 ? -36.373 -8.990 15.559 1.00 58.06 65 PHE A C 1
ATOM 508 O O . PHE A 1 65 ? -36.499 -8.755 16.759 1.00 58.06 65 PHE A O 1
ATOM 515 N N . ALA A 1 66 ? -37.424 -9.330 14.801 1.00 61.91 66 ALA A N 1
ATOM 516 C CA . ALA A 1 66 ? -38.766 -9.520 15.357 1.00 61.91 66 ALA A CA 1
ATOM 517 C C . ALA A 1 66 ? -38.813 -10.703 16.343 1.00 61.91 66 ALA A C 1
ATOM 519 O O . ALA A 1 66 ? -39.486 -10.628 17.372 1.00 61.91 66 ALA A O 1
ATOM 520 N N . ASP A 1 67 ? -38.056 -11.758 16.047 1.00 78.69 67 ASP A N 1
ATOM 521 C CA . ASP A 1 67 ? -37.894 -12.935 16.899 1.00 78.69 67 ASP A CA 1
ATOM 522 C C . ASP A 1 67 ? -37.155 -12.591 18.210 1.00 78.69 67 ASP A C 1
ATOM 524 O O . ASP A 1 67 ? -37.627 -12.940 19.287 1.00 78.69 67 ASP A O 1
ATOM 528 N N . GLU A 1 68 ? -36.083 -11.784 18.153 1.00 85.81 68 GLU A N 1
ATOM 529 C CA . GLU A 1 68 ? -35.313 -11.342 19.338 1.00 85.81 68 GLU A CA 1
ATOM 530 C C . GLU A 1 68 ? -36.150 -10.568 20.354 1.00 85.81 68 GLU A C 1
ATOM 532 O O . GLU A 1 68 ? -36.092 -10.837 21.556 1.00 85.81 68 GLU A O 1
ATOM 537 N N . ILE A 1 69 ? -36.934 -9.602 19.875 1.00 89.00 69 ILE A N 1
ATOM 538 C CA . ILE A 1 69 ? -37.787 -8.784 20.742 1.00 89.00 69 ILE A CA 1
ATOM 539 C C . ILE A 1 69 ? -38.913 -9.628 21.339 1.00 89.00 69 ILE A C 1
ATOM 541 O O . ILE A 1 69 ? -39.258 -9.453 22.507 1.00 89.00 69 ILE A O 1
ATOM 545 N N . THR A 1 70 ? -39.461 -10.563 20.563 1.00 91.00 70 THR A N 1
ATOM 546 C CA . THR A 1 70 ? -40.528 -11.455 21.030 1.00 91.00 70 THR A CA 1
ATOM 547 C C . THR A 1 70 ? -40.012 -12.412 22.110 1.00 91.00 70 THR A C 1
ATOM 549 O O . THR A 1 70 ? -40.621 -12.538 23.173 1.00 91.00 70 THR A O 1
ATOM 552 N N . ASP A 1 71 ? -38.853 -13.035 21.894 1.00 91.19 71 ASP A N 1
ATOM 553 C CA . ASP A 1 71 ? -38.209 -13.907 22.880 1.00 91.19 71 ASP A CA 1
ATOM 554 C C . ASP A 1 71 ? -37.830 -13.155 24.160 1.00 91.19 71 ASP A C 1
ATOM 556 O O . ASP A 1 71 ? -38.031 -13.665 25.269 1.00 91.19 71 ASP A O 1
ATOM 560 N N . TYR A 1 72 ? -37.333 -11.923 24.018 1.00 95.06 72 TYR A N 1
ATOM 561 C CA . TYR A 1 72 ? -37.064 -11.037 25.146 1.00 95.06 72 TYR A CA 1
ATOM 562 C C . TYR A 1 72 ? -38.337 -10.748 25.946 1.00 95.06 72 TYR A C 1
ATOM 564 O O . TYR A 1 72 ? -38.328 -10.873 27.169 1.00 95.06 72 TYR A O 1
ATOM 572 N N . GLN A 1 73 ? -39.451 -10.435 25.279 1.00 96.06 73 GLN A N 1
ATOM 573 C CA . GLN A 1 73 ? -40.733 -10.206 25.948 1.00 96.06 73 GLN A CA 1
ATOM 574 C C . GLN A 1 73 ? -41.219 -11.448 26.701 1.00 96.06 73 GLN A C 1
ATOM 576 O O . GLN A 1 73 ? -41.737 -11.324 27.808 1.00 96.06 73 GLN A O 1
ATOM 581 N N . PHE A 1 74 ? -41.026 -12.655 26.161 1.00 94.88 74 PHE A N 1
ATOM 582 C CA . PHE A 1 74 ? -41.360 -13.879 26.895 1.00 94.88 74 PHE A CA 1
ATOM 583 C C . PHE A 1 74 ? -40.499 -14.080 28.145 1.00 94.88 74 PHE A C 1
ATOM 585 O O . PHE A 1 74 ? -41.008 -14.558 29.159 1.00 94.88 74 PHE A O 1
ATOM 592 N N . ALA A 1 75 ? -39.213 -13.733 28.083 1.00 95.69 75 ALA A N 1
ATOM 593 C CA . ALA A 1 75 ? -38.332 -13.764 29.247 1.00 95.69 75 ALA A CA 1
ATOM 594 C C . ALA A 1 75 ? -38.734 -12.708 30.291 1.00 95.69 75 ALA A C 1
ATOM 596 O O . ALA A 1 75 ? -38.811 -13.016 31.481 1.00 95.69 75 ALA A O 1
ATOM 597 N N . LEU A 1 76 ? -39.070 -11.497 29.840 1.00 97.06 76 LEU A N 1
ATOM 598 C CA . LEU A 1 76 ? -39.529 -10.406 30.693 1.00 97.06 76 LEU A CA 1
ATOM 599 C C . LEU A 1 76 ? -40.861 -10.735 31.380 1.00 97.06 76 LEU A C 1
ATOM 601 O O . LEU A 1 76 ? -40.975 -10.576 32.586 1.00 97.06 76 LEU A O 1
ATOM 605 N N . ASN A 1 77 ? -41.829 -11.302 30.658 1.00 97.25 77 ASN A N 1
ATOM 606 C CA . ASN A 1 77 ? -43.098 -11.738 31.248 1.00 97.25 77 ASN A CA 1
ATOM 607 C C . ASN A 1 77 ? -42.890 -12.792 32.351 1.00 97.25 77 ASN A C 1
ATOM 609 O O . ASN A 1 77 ? -43.593 -12.780 33.359 1.00 97.25 77 ASN A O 1
ATOM 613 N N . ALA A 1 78 ? -41.926 -13.706 32.175 1.00 95.88 78 ALA A N 1
ATOM 614 C CA . ALA A 1 78 ? -41.573 -14.673 33.214 1.00 95.88 78 ALA A CA 1
ATOM 615 C C . ALA A 1 78 ? -40.992 -13.971 34.453 1.00 95.88 78 ALA A C 1
ATOM 617 O O . ALA A 1 78 ? -41.418 -14.265 35.570 1.00 95.88 78 ALA A O 1
ATOM 618 N N . TYR A 1 79 ? -40.104 -12.992 34.252 1.00 97.38 79 TYR A N 1
ATOM 619 C CA . TYR A 1 79 ? -39.570 -12.154 35.329 1.00 97.38 79 TYR A CA 1
ATOM 620 C C . TYR A 1 79 ? -40.680 -11.401 36.074 1.00 97.38 79 TYR A C 1
ATOM 622 O O . TYR A 1 79 ? -40.768 -11.504 37.296 1.00 97.38 79 TYR A O 1
ATOM 630 N N . ASP A 1 80 ? -41.568 -10.720 35.349 1.00 96.38 80 ASP A N 1
ATOM 631 C CA . ASP A 1 80 ? -42.671 -9.938 35.921 1.00 96.38 80 ASP A CA 1
ATOM 632 C C . ASP A 1 80 ? -43.672 -10.820 36.686 1.00 96.38 80 ASP A C 1
ATOM 634 O O . ASP A 1 80 ? -44.285 -10.383 37.659 1.00 96.38 80 ASP A O 1
ATOM 638 N N . SER A 1 81 ? -43.814 -12.089 36.284 1.00 96.50 81 SER A N 1
ATOM 639 C CA . SER A 1 81 ? -44.627 -13.083 36.999 1.00 96.50 81 SER A CA 1
ATOM 640 C C . SER A 1 81 ? -43.955 -13.668 38.251 1.00 96.50 81 SER A C 1
ATOM 642 O O . SER A 1 81 ? -44.589 -14.423 38.990 1.00 96.50 81 SER A O 1
ATOM 644 N N . GLY A 1 82 ? -42.683 -13.336 38.501 1.00 95.69 82 GLY A N 1
ATOM 645 C CA . GLY A 1 82 ? -41.876 -13.872 39.599 1.00 95.69 82 GLY A CA 1
ATOM 646 C C . GLY A 1 82 ? -41.290 -15.266 39.342 1.00 95.69 82 GLY A C 1
ATOM 647 O O . GLY A 1 82 ? -40.667 -15.838 40.239 1.00 95.69 82 GLY A O 1
ATOM 648 N N . ASP A 1 83 ? -41.455 -15.823 38.138 1.00 97.38 83 ASP A N 1
ATOM 649 C CA . ASP A 1 83 ? -40.825 -17.080 37.720 1.00 97.38 83 ASP A CA 1
ATOM 650 C C . ASP A 1 83 ? -39.388 -16.823 37.241 1.00 97.38 83 ASP A C 1
ATOM 652 O O . ASP A 1 83 ? -39.061 -16.825 36.048 1.00 97.38 83 ASP A O 1
ATOM 656 N N . TYR A 1 84 ? -38.514 -16.564 38.213 1.00 97.50 84 TYR A N 1
ATOM 657 C CA . TYR A 1 84 ? -37.122 -16.205 37.953 1.00 97.50 84 TYR A CA 1
ATOM 658 C C . TYR A 1 84 ? -36.307 -17.349 37.339 1.00 97.50 84 TYR A C 1
ATOM 660 O O . TYR A 1 84 ? -35.372 -17.078 36.592 1.00 97.50 84 TYR A O 1
ATOM 668 N N . ASP A 1 85 ? -36.651 -18.616 37.600 1.00 97.81 85 ASP A N 1
ATOM 669 C CA . ASP A 1 85 ? -35.964 -19.759 36.982 1.00 97.81 85 ASP A CA 1
ATOM 670 C C . ASP A 1 85 ? -36.220 -19.794 35.469 1.00 97.81 85 ASP A C 1
ATOM 672 O O . ASP A 1 85 ? -35.283 -19.917 34.670 1.00 97.81 85 ASP A O 1
ATOM 676 N N . THR A 1 86 ? -37.481 -19.607 35.064 1.00 97.31 86 THR A N 1
ATOM 677 C CA . THR A 1 86 ? -37.842 -19.510 33.646 1.00 97.31 86 THR A CA 1
ATOM 678 C C . THR A 1 86 ? -37.262 -18.252 33.004 1.00 97.31 86 THR A C 1
ATOM 680 O O . THR A 1 86 ? -36.762 -18.325 31.877 1.00 97.31 86 THR A O 1
ATOM 683 N N . ALA A 1 87 ? -37.289 -17.110 33.699 1.00 97.81 87 ALA A N 1
ATOM 684 C CA . ALA A 1 87 ? -36.708 -15.863 33.201 1.00 97.81 87 ALA A CA 1
ATOM 685 C C . ALA A 1 87 ? -35.211 -16.023 32.897 1.00 97.81 87 ALA A C 1
ATOM 687 O O . ALA A 1 87 ? -34.779 -15.729 31.781 1.00 97.81 87 ALA A O 1
ATOM 688 N N . ILE A 1 88 ? -34.441 -16.571 33.845 1.00 98.25 88 ILE A N 1
ATOM 689 C CA . ILE A 1 88 ? -33.005 -16.836 33.681 1.00 98.25 88 ILE A CA 1
ATOM 690 C C . ILE A 1 88 ? -32.764 -17.740 32.475 1.00 98.25 88 ILE A C 1
ATOM 692 O O . ILE A 1 88 ? -32.006 -17.369 31.580 1.00 98.25 88 ILE A O 1
ATOM 696 N N . SER A 1 89 ? -33.454 -18.882 32.399 1.00 97.50 89 SER A N 1
ATOM 697 C CA . SER A 1 89 ? -33.266 -19.832 31.298 1.00 97.50 89 SER A CA 1
ATOM 698 C C . SER A 1 89 ? -33.526 -19.195 29.928 1.00 97.50 89 SER A C 1
ATOM 700 O O . SER A 1 89 ? -32.770 -19.417 28.979 1.00 97.50 89 SER A O 1
ATOM 702 N N . ARG A 1 90 ? -34.571 -18.366 29.814 1.00 96.44 90 ARG A N 1
ATOM 703 C CA . ARG A 1 90 ? -34.918 -17.686 28.558 1.00 96.44 90 ARG A CA 1
ATOM 704 C C . ARG A 1 90 ? -33.919 -16.591 28.194 1.00 96.44 90 ARG A C 1
ATOM 706 O O . ARG A 1 90 ? -33.492 -16.536 27.042 1.00 96.44 90 ARG A O 1
ATOM 713 N N . PHE A 1 91 ? -33.513 -15.759 29.149 1.00 97.31 91 PHE A N 1
ATOM 714 C CA . PHE A 1 91 ? -32.510 -14.724 28.905 1.00 97.31 91 PHE A CA 1
ATOM 715 C C . PHE A 1 91 ? -31.128 -15.310 28.569 1.00 97.31 91 PHE A C 1
ATOM 717 O O . PHE A 1 91 ? -30.453 -14.810 27.673 1.00 97.31 91 PHE A O 1
ATOM 724 N N . GLU A 1 92 ? -30.705 -16.400 29.211 1.00 96.06 92 GLU A N 1
ATOM 725 C CA . GLU A 1 92 ? -29.446 -17.079 28.864 1.00 96.06 92 GLU A CA 1
ATOM 726 C C . GLU A 1 92 ? -29.500 -17.720 27.476 1.00 96.06 92 GLU A C 1
ATOM 728 O O . GLU A 1 92 ? -28.530 -17.655 26.712 1.00 96.06 92 GLU A O 1
ATOM 733 N N . LYS A 1 93 ? -30.653 -18.286 27.104 1.00 94.75 93 LYS A N 1
ATOM 734 C CA . LYS A 1 93 ? -30.877 -18.791 25.747 1.00 94.75 93 LYS A CA 1
ATOM 735 C C . LYS A 1 93 ? -30.775 -17.670 24.706 1.00 94.75 93 LYS A C 1
ATOM 737 O O . LYS A 1 93 ? -30.204 -17.885 23.642 1.00 94.75 93 LYS A O 1
ATOM 742 N N . LEU A 1 94 ? -31.261 -16.469 25.025 1.00 93.12 94 LEU A N 1
ATOM 743 C CA . LEU A 1 94 ? -31.098 -15.283 24.176 1.00 93.12 94 LEU A CA 1
ATOM 744 C C . LEU A 1 94 ? -29.634 -14.854 24.027 1.00 93.12 94 LEU A C 1
ATOM 746 O O . LEU A 1 94 ? -29.248 -14.419 22.949 1.00 93.12 94 LEU A O 1
ATOM 750 N N . LEU A 1 95 ? -28.804 -14.993 25.064 1.00 93.25 95 LEU A N 1
ATOM 751 C CA . LEU A 1 95 ? -27.372 -14.667 24.981 1.00 93.25 95 LEU A CA 1
ATOM 752 C C . LEU A 1 95 ? -26.553 -15.701 24.193 1.00 93.25 95 LEU A C 1
ATOM 754 O O . LEU A 1 95 ? -25.489 -15.371 23.677 1.00 93.25 95 LEU A O 1
ATOM 758 N N . THR A 1 96 ? -27.032 -16.943 24.110 1.00 92.19 96 THR A N 1
ATOM 759 C CA . THR A 1 96 ? -26.327 -18.076 23.476 1.00 92.19 96 THR A CA 1
ATOM 760 C C . THR A 1 96 ? -26.878 -18.456 22.100 1.00 92.19 96 THR A C 1
ATOM 762 O O . THR A 1 96 ? -26.440 -19.443 21.511 1.00 92.19 96 THR A O 1
ATOM 765 N N . ARG A 1 97 ? -27.836 -17.687 21.570 1.00 88.50 97 ARG A N 1
ATOM 766 C CA . ARG A 1 97 ? -28.448 -17.932 20.258 1.00 88.50 97 ARG A CA 1
ATOM 767 C C . ARG A 1 97 ? -27.475 -17.697 19.098 1.00 88.50 97 ARG A C 1
ATOM 769 O O . ARG A 1 97 ? -26.548 -16.894 19.188 1.00 88.50 97 ARG A O 1
ATOM 776 N N . GLU A 1 98 ? -27.773 -18.331 17.968 1.00 85.12 98 GLU A N 1
ATOM 777 C CA . GLU A 1 98 ? -27.103 -18.102 16.688 1.00 85.12 98 GLU A CA 1
ATOM 778 C C . GLU A 1 98 ? -28.130 -17.616 15.646 1.00 85.12 98 GLU A C 1
ATOM 780 O O . GLU A 1 98 ? -29.126 -18.309 15.420 1.00 85.12 9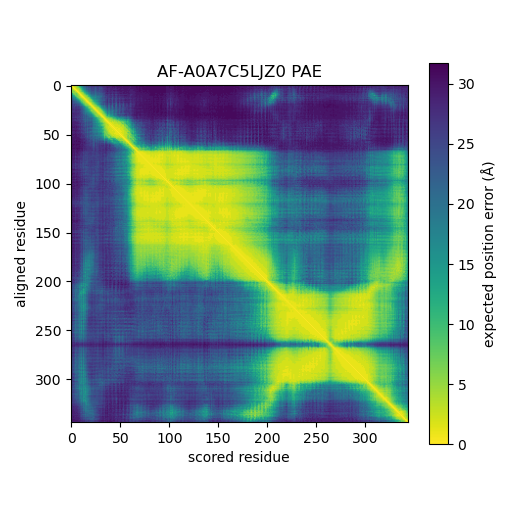8 GLU A O 1
ATOM 785 N N . PRO A 1 99 ? -27.925 -16.454 14.993 1.00 84.50 99 PRO A N 1
ATOM 786 C CA . PRO A 1 99 ? -26.817 -15.508 15.171 1.00 84.50 99 PRO A CA 1
ATOM 787 C C . PRO A 1 99 ? -26.902 -14.731 16.502 1.00 84.50 99 PRO A C 1
ATOM 789 O O . PRO A 1 99 ? -28.006 -14.521 17.009 1.00 84.50 99 PRO A O 1
ATOM 792 N N . PRO A 1 100 ? -25.758 -14.273 17.051 1.00 86.75 100 PRO A N 1
ATOM 793 C CA . PRO A 1 100 ? -25.729 -13.540 18.312 1.00 86.75 100 PRO A CA 1
ATOM 794 C C . PRO A 1 100 ? -26.437 -12.187 18.197 1.00 86.75 100 PRO A C 1
ATOM 796 O O . PRO A 1 100 ? -26.431 -11.552 17.139 1.00 86.75 100 PRO A O 1
ATOM 799 N N . ILE A 1 101 ? -26.998 -11.720 19.314 1.00 87.88 101 ILE A N 1
ATOM 800 C CA . ILE A 1 101 ? -27.633 -10.402 19.399 1.00 87.88 101 ILE A CA 1
ATOM 801 C C . ILE A 1 101 ? -26.577 -9.325 19.138 1.00 87.88 101 ILE A C 1
ATOM 803 O O . ILE A 1 101 ? -25.562 -9.243 19.828 1.00 87.88 101 ILE A O 1
ATOM 807 N N . THR A 1 102 ? -26.833 -8.480 18.143 1.00 85.75 102 THR A N 1
ATOM 808 C CA . THR A 1 102 ? -25.943 -7.366 17.767 1.00 85.75 102 THR A CA 1
ATOM 809 C C . THR A 1 102 ? -26.380 -6.032 18.366 1.00 85.75 102 THR A C 1
ATOM 811 O O . THR A 1 102 ? -25.593 -5.090 18.431 1.00 85.75 102 THR A O 1
ATOM 814 N N . ASN A 1 103 ? -27.630 -5.939 18.826 1.00 89.38 103 ASN A N 1
ATOM 815 C CA . ASN A 1 103 ? -28.172 -4.731 19.425 1.00 89.38 103 ASN A CA 1
ATOM 816 C C . ASN A 1 103 ? -27.710 -4.579 20.883 1.00 89.38 103 ASN A C 1
ATOM 818 O O . ASN A 1 103 ? -28.207 -5.258 21.783 1.00 89.38 103 ASN A O 1
ATOM 822 N N . THR A 1 104 ? -26.802 -3.633 21.118 1.00 91.50 104 THR A N 1
ATOM 823 C CA . THR A 1 104 ? -26.266 -3.321 22.449 1.00 91.50 104 THR A CA 1
ATOM 824 C C . THR A 1 104 ? -27.347 -2.945 23.463 1.00 91.50 104 THR A C 1
ATOM 826 O O . THR A 1 104 ? -27.266 -3.387 24.604 1.00 91.50 104 THR A O 1
ATOM 829 N N . ALA A 1 105 ? -28.376 -2.187 23.068 1.00 92.25 105 ALA A N 1
ATOM 830 C 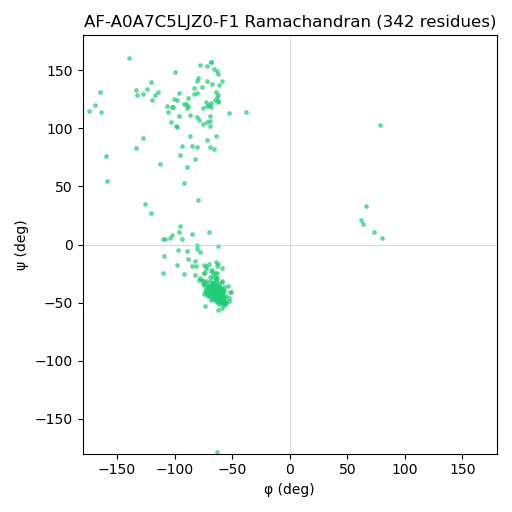CA . ALA A 1 105 ? -29.432 -1.763 23.990 1.00 92.25 105 ALA A CA 1
ATOM 831 C C . ALA A 1 105 ? -30.247 -2.962 24.501 1.00 92.25 105 ALA A C 1
ATOM 833 O O . ALA A 1 105 ? -30.583 -3.038 25.679 1.00 92.25 105 ALA A O 1
ATOM 834 N N . LEU A 1 106 ? -30.500 -3.949 23.634 1.00 93.88 106 LEU A N 1
ATOM 835 C CA . LEU A 1 106 ? -31.166 -5.188 24.035 1.00 93.88 106 LEU A CA 1
ATOM 836 C C . LEU A 1 106 ? -30.280 -6.029 24.969 1.00 93.88 106 LEU A C 1
ATOM 838 O O . LEU A 1 106 ? -30.770 -6.572 25.954 1.00 93.88 106 LEU A O 1
ATOM 842 N N . LEU A 1 107 ? -28.971 -6.106 24.703 1.00 95.62 107 LEU A N 1
ATOM 843 C CA . LEU A 1 107 ? -28.020 -6.803 25.580 1.00 95.62 107 LEU A CA 1
ATOM 844 C C . LEU A 1 107 ? -27.944 -6.179 26.982 1.00 95.62 107 LEU A C 1
ATOM 846 O O . LEU A 1 107 ? -27.884 -6.909 27.973 1.00 95.62 107 LEU A O 1
ATOM 850 N N . VAL A 1 108 ? -27.980 -4.846 27.072 1.00 96.31 108 VAL A N 1
ATOM 851 C CA . VAL A 1 108 ? -28.039 -4.109 28.347 1.00 96.31 108 VAL A CA 1
ATOM 852 C C . VAL A 1 108 ? -29.284 -4.507 29.134 1.00 96.31 108 VAL A C 1
ATOM 854 O O . VAL A 1 108 ? -29.181 -4.880 30.304 1.00 96.31 108 VAL A O 1
ATOM 857 N N . GLU A 1 109 ? -30.445 -4.517 28.479 1.00 96.25 109 GLU A N 1
ATOM 858 C CA . GLU A 1 109 ? -31.707 -4.929 29.093 1.00 96.25 109 GLU A CA 1
ATOM 859 C C . GLU A 1 109 ? -31.683 -6.394 29.555 1.00 96.25 109 GLU A C 1
ATOM 861 O O . GLU A 1 109 ? -32.092 -6.697 30.676 1.00 96.25 109 GLU A O 1
ATOM 866 N N . ILE A 1 110 ? -31.151 -7.307 28.740 1.00 97.19 110 ILE A N 1
ATOM 867 C CA . ILE A 1 110 ? -31.021 -8.726 29.102 1.00 97.19 110 ILE A CA 1
ATOM 868 C C . ILE A 1 110 ? -30.138 -8.893 30.346 1.00 97.19 110 ILE A C 1
ATOM 870 O O . ILE A 1 110 ? -30.524 -9.579 31.293 1.00 97.19 110 ILE A O 1
ATOM 874 N N . HIS A 1 111 ? -28.967 -8.251 30.385 1.00 98.06 111 HIS A N 1
ATOM 875 C CA . HIS A 1 111 ? -28.073 -8.334 31.541 1.00 98.06 111 HIS A CA 1
ATOM 876 C C . HIS A 1 111 ? -28.660 -7.681 32.797 1.00 98.06 111 HIS A C 1
ATOM 878 O O . HIS A 1 111 ? -28.442 -8.195 33.895 1.00 98.06 111 HIS A O 1
ATOM 884 N N . LYS A 1 112 ? -29.447 -6.610 32.650 1.00 97.94 112 LYS A N 1
ATOM 885 C CA . LYS A 1 112 ? -30.176 -5.980 33.758 1.00 97.94 112 LYS A CA 1
ATOM 886 C C . LYS A 1 112 ? -31.121 -6.971 34.432 1.00 97.94 112 LYS A C 1
ATOM 888 O O . LYS A 1 112 ? -31.034 -7.180 35.643 1.00 97.94 112 LYS A O 1
ATOM 893 N N . TYR A 1 113 ? -31.996 -7.598 33.647 1.00 97.88 113 TYR A N 1
ATOM 894 C CA . TYR A 1 113 ? -32.993 -8.524 34.181 1.00 97.88 113 TYR A CA 1
ATOM 895 C C . TYR A 1 113 ? -32.384 -9.856 34.624 1.00 97.88 113 TYR A C 1
ATOM 897 O O . TYR A 1 113 ? -32.845 -10.418 35.616 1.00 97.88 113 TYR A O 1
ATOM 905 N N . LEU A 1 114 ? -31.308 -10.334 33.990 1.00 98.06 114 LEU A N 1
ATOM 906 C CA . LEU A 1 114 ? -30.545 -11.484 34.493 1.00 98.06 114 LEU A CA 1
ATOM 907 C C . LEU A 1 114 ? -29.902 -11.195 35.847 1.00 98.06 114 LEU A C 1
ATOM 909 O O . LEU A 1 114 ? -30.035 -12.002 36.765 1.00 98.06 114 LEU A O 1
ATOM 913 N N . GLY A 1 115 ? -29.249 -10.039 35.993 1.00 97.19 115 GLY A N 1
ATOM 914 C CA . GLY A 1 115 ? -28.655 -9.623 37.260 1.00 97.19 115 GLY A CA 1
ATOM 915 C C . GLY A 1 115 ? -29.694 -9.566 38.381 1.00 97.19 115 GLY A C 1
ATOM 916 O O . GLY A 1 115 ? -29.502 -10.170 39.435 1.00 97.19 115 GLY A O 1
ATOM 917 N N . ALA A 1 116 ? -30.842 -8.934 38.121 1.00 97.69 116 ALA A N 1
ATOM 918 C CA . ALA A 1 116 ? -31.951 -8.880 39.073 1.00 97.69 116 ALA A CA 1
ATOM 919 C C . ALA A 1 116 ? -32.543 -10.271 39.384 1.00 97.69 116 ALA A C 1
ATOM 921 O O . ALA A 1 116 ? -32.741 -10.609 40.549 1.00 97.69 116 ALA A O 1
ATOM 922 N N . SER A 1 117 ? -32.769 -11.113 38.369 1.00 98.00 117 SER A N 1
ATOM 923 C CA . SER A 1 117 ? -33.293 -12.477 38.554 1.00 98.00 117 SER A CA 1
ATOM 924 C C . SER A 1 117 ? -32.374 -13.323 39.435 1.00 98.00 117 SER A C 1
ATOM 926 O O . SER A 1 117 ? -32.836 -14.008 40.348 1.00 98.00 117 SER A O 1
ATOM 928 N N . TYR A 1 118 ? -31.061 -13.244 39.210 1.00 98.38 118 TYR A N 1
ATOM 929 C CA . TYR A 1 118 ? -30.079 -13.967 40.013 1.00 98.38 118 TYR A CA 1
ATOM 930 C C . TYR A 1 118 ? -30.011 -13.472 41.464 1.00 98.38 118 TYR A C 1
ATOM 932 O O . TYR A 1 118 ? -29.860 -14.294 42.372 1.00 98.38 118 TYR A O 1
ATOM 940 N N . MET A 1 119 ? -30.235 -12.175 41.711 1.00 97.94 119 MET A N 1
ATOM 941 C CA . MET A 1 119 ? -30.403 -11.653 43.073 1.00 97.94 119 MET A CA 1
ATOM 942 C C . MET A 1 119 ? -31.616 -12.272 43.774 1.00 97.94 119 MET A C 1
ATOM 944 O O . MET A 1 119 ? -31.487 -12.741 44.906 1.00 97.94 119 MET A O 1
ATOM 948 N N . PHE A 1 120 ? -32.767 -12.379 43.100 1.00 96.44 120 PHE A N 1
ATOM 949 C CA . PHE A 1 120 ? -33.947 -13.044 43.673 1.00 96.44 120 PHE A CA 1
ATOM 950 C C . PHE A 1 120 ? -33.728 -14.540 43.937 1.00 96.44 120 PHE A C 1
ATOM 952 O O . PHE A 1 120 ? -34.282 -15.096 44.889 1.00 96.44 120 PHE A O 1
ATOM 959 N N . LYS A 1 121 ? -32.871 -15.191 43.143 1.00 97.38 121 LYS A N 1
ATOM 960 C CA . LYS A 1 121 ? -32.422 -16.575 43.366 1.00 97.38 121 LYS A CA 1
ATOM 961 C C . LYS A 1 121 ? -31.307 -16.707 44.410 1.00 97.38 121 LYS A C 1
ATOM 963 O O . LYS A 1 121 ? -30.909 -17.832 44.707 1.00 97.38 121 LYS A O 1
ATOM 968 N N . LYS A 1 122 ? -30.841 -15.597 44.997 1.00 96.50 122 LYS A N 1
ATOM 969 C CA . LYS A 1 122 ? -29.734 -15.521 45.968 1.00 96.50 122 LYS A CA 1
ATOM 970 C C . LYS A 1 122 ? -28.379 -15.986 45.418 1.00 96.50 122 LYS A C 1
ATOM 972 O O . LYS A 1 122 ? -27.478 -16.300 46.193 1.00 96.50 122 LYS A O 1
ATOM 977 N N . ASP A 1 123 ? -28.214 -15.996 44.097 1.00 97.38 123 ASP A N 1
ATOM 978 C CA . ASP A 1 123 ? -26.942 -16.280 43.427 1.00 97.38 123 ASP A CA 1
ATOM 979 C C . ASP A 1 123 ? -26.230 -14.957 43.113 1.00 97.38 123 ASP A C 1
ATOM 981 O O . ASP A 1 123 ? -26.263 -14.431 41.996 1.00 97.38 123 ASP A O 1
ATOM 985 N N . LYS A 1 124 ? -25.624 -14.375 44.153 1.00 96.56 124 LYS A N 1
ATOM 986 C CA . LYS A 1 124 ? -24.967 -13.066 44.060 1.00 96.56 124 LYS A CA 1
ATOM 987 C C . LYS A 1 124 ? -23.802 -13.060 43.076 1.00 96.56 124 LYS A C 1
ATOM 989 O O . LYS A 1 124 ? -23.610 -12.077 42.372 1.00 96.56 124 LYS A O 1
ATOM 994 N N . GLU A 1 125 ? -23.046 -14.150 42.992 1.00 97.62 125 GLU A N 1
ATOM 995 C CA . GLU A 1 125 ? -21.889 -14.246 42.097 1.00 97.62 125 GLU A CA 1
ATOM 996 C C . GLU A 1 125 ? -22.309 -14.068 40.633 1.00 97.62 125 GLU A C 1
ATOM 998 O O . GLU A 1 125 ? -21.739 -13.247 39.905 1.00 97.62 125 GLU A O 1
ATOM 1003 N N . LYS A 1 126 ? -23.370 -14.766 40.206 1.00 97.25 126 LYS A N 1
ATOM 1004 C CA . LYS A 1 126 ? -23.896 -14.603 38.845 1.00 97.25 126 LYS A CA 1
ATOM 1005 C C . LYS A 1 126 ? -24.566 -13.254 38.621 1.00 97.25 126 LYS A C 1
ATOM 1007 O O . LYS A 1 126 ? -24.412 -12.678 37.543 1.00 97.25 126 LYS A O 1
ATOM 1012 N N . ALA A 1 127 ? -25.251 -12.710 39.626 1.00 98.06 127 ALA A N 1
ATOM 1013 C CA . ALA A 1 127 ? -25.817 -11.368 39.528 1.00 98.06 127 ALA A CA 1
ATOM 1014 C C . ALA A 1 127 ? -24.730 -10.313 39.259 1.00 98.06 127 ALA A C 1
ATOM 1016 O O . ALA A 1 127 ? -24.829 -9.537 38.304 1.00 98.06 127 ALA A O 1
ATOM 1017 N N . ARG A 1 128 ? -23.641 -10.348 40.039 1.00 98.25 128 ARG A N 1
ATOM 1018 C CA . ARG A 1 128 ? -22.486 -9.446 39.894 1.00 98.25 128 ARG A CA 1
ATOM 1019 C C . ARG A 1 128 ? -21.831 -9.566 38.527 1.00 98.25 128 ARG A C 1
ATOM 1021 O O . ARG A 1 128 ? -21.461 -8.550 37.937 1.00 98.25 128 ARG A O 1
ATOM 1028 N N . MET A 1 129 ? -21.726 -10.782 37.992 1.00 97.94 129 MET A N 1
ATOM 1029 C CA . MET A 1 129 ? -21.229 -11.013 36.635 1.00 97.94 129 MET A CA 1
ATOM 1030 C C . MET A 1 129 ? -22.067 -10.262 35.591 1.00 97.94 129 MET A C 1
ATOM 1032 O O . MET A 1 129 ? -21.509 -9.556 34.751 1.00 97.94 129 MET A O 1
ATOM 1036 N N . HIS A 1 130 ? -23.396 -10.365 35.648 1.00 98.06 130 HIS A N 1
ATOM 1037 C CA . HIS A 1 130 ? -24.267 -9.691 34.685 1.00 98.06 130 HIS A CA 1
ATOM 1038 C C . HIS A 1 130 ? -24.292 -8.172 34.857 1.00 98.06 130 HIS A C 1
ATOM 1040 O O . HIS A 1 130 ? -24.232 -7.462 33.855 1.00 98.06 130 HIS A O 1
ATOM 1046 N N . PHE A 1 131 ? -24.266 -7.656 36.088 1.00 98.19 131 PHE A N 1
ATOM 1047 C CA . PHE A 1 131 ? -24.091 -6.217 36.318 1.00 98.19 131 PHE A CA 1
ATOM 1048 C C . PHE A 1 131 ? -22.745 -5.709 35.794 1.00 98.19 131 PHE A C 1
ATOM 1050 O O . PHE A 1 131 ? -22.680 -4.642 35.187 1.00 98.19 131 PHE A O 1
ATOM 1057 N N . THR A 1 132 ? -21.685 -6.506 35.937 1.00 97.44 132 THR A N 1
ATOM 1058 C CA . THR A 1 132 ? -20.367 -6.190 35.375 1.00 97.44 132 THR A CA 1
ATOM 1059 C C . THR A 1 132 ? -20.412 -6.115 33.851 1.00 97.44 132 THR A C 1
ATOM 1061 O O . THR A 1 132 ? -19.856 -5.194 33.252 1.00 97.44 132 THR A O 1
ATOM 1064 N N . LEU A 1 133 ? -21.070 -7.079 33.200 1.00 96.19 133 LEU A N 1
ATOM 1065 C CA . LEU A 1 133 ? -21.234 -7.091 31.745 1.00 96.19 133 LEU A CA 1
ATOM 1066 C C . LEU A 1 133 ? -22.060 -5.895 31.266 1.00 96.19 133 LEU A C 1
ATOM 1068 O O . LEU A 1 133 ? -21.647 -5.218 30.327 1.00 96.19 133 LEU A O 1
ATOM 1072 N N . LEU A 1 134 ? -23.157 -5.583 31.957 1.00 96.31 134 LEU A N 1
ATOM 1073 C CA . LEU A 1 134 ? -23.975 -4.402 31.694 1.00 96.31 134 LEU A CA 1
ATOM 1074 C C . LEU A 1 134 ? -23.129 -3.123 31.741 1.00 96.31 134 LEU A C 1
ATOM 1076 O O . LEU A 1 134 ? -23.136 -2.358 30.781 1.00 96.31 134 LEU A O 1
ATOM 1080 N N . LEU A 1 135 ? -22.337 -2.920 32.797 1.00 95.25 135 LEU A N 1
ATOM 1081 C CA . LEU A 1 135 ? -21.500 -1.725 32.958 1.00 95.25 135 LEU A CA 1
ATOM 1082 C C . LEU A 1 135 ? -20.334 -1.650 31.957 1.00 95.25 135 LEU A C 1
ATOM 1084 O O . LEU A 1 135 ? -19.837 -0.565 31.664 1.00 95.25 135 LEU A O 1
ATOM 1088 N N . LYS A 1 136 ? -19.889 -2.776 31.387 1.00 93.06 136 LYS A N 1
ATOM 1089 C CA . LYS A 1 136 ? -18.935 -2.760 30.260 1.00 93.06 136 LYS A CA 1
ATOM 1090 C C . LYS A 1 136 ? -19.582 -2.256 28.969 1.00 93.06 136 LYS A C 1
ATOM 1092 O O . LYS A 1 136 ? -18.911 -1.590 28.174 1.00 93.06 136 LYS A O 1
ATOM 1097 N N . LEU A 1 137 ? -20.858 -2.578 28.757 1.00 92.31 137 LEU A N 1
ATOM 1098 C CA . LEU A 1 137 ? -21.630 -2.101 27.609 1.00 92.31 137 LEU A CA 1
ATOM 1099 C C . LEU A 1 137 ? -21.988 -0.620 27.787 1.00 92.31 137 LEU A C 1
ATOM 1101 O O . LEU A 1 137 ? -21.634 0.202 26.937 1.00 92.31 137 LEU A O 1
ATOM 1105 N N . GLU A 1 138 ? -22.595 -0.278 28.925 1.00 92.81 138 GLU A N 1
ATOM 1106 C CA . GLU A 1 138 ? -23.032 1.070 29.290 1.00 92.81 138 GLU A CA 1
ATOM 1107 C C . GLU A 1 138 ? -22.482 1.487 30.667 1.00 92.81 138 GLU A C 1
ATOM 1109 O O . GLU A 1 138 ? -23.111 1.261 31.702 1.00 92.81 138 GLU A O 1
ATOM 1114 N N . PRO A 1 139 ? -21.309 2.146 30.705 1.00 90.94 139 PRO A N 1
ATOM 1115 C CA . PRO A 1 139 ? -20.633 2.469 31.965 1.00 90.94 139 PRO A CA 1
ATOM 1116 C C . PRO A 1 139 ? -21.372 3.454 32.877 1.00 90.94 139 PRO A C 1
ATOM 1118 O O . PRO A 1 139 ? -21.183 3.448 34.093 1.00 90.94 139 PRO A O 1
ATOM 1121 N N . ASN A 1 140 ? -22.233 4.288 32.294 1.00 90.31 140 ASN A N 1
ATOM 1122 C CA . ASN A 1 140 ? -23.007 5.297 33.015 1.00 90.31 140 ASN A CA 1
ATOM 1123 C C . ASN A 1 140 ? -24.423 4.822 33.370 1.00 90.31 140 ASN A C 1
ATOM 1125 O O . ASN A 1 140 ? -25.229 5.633 33.814 1.00 90.31 140 ASN A O 1
ATOM 1129 N N . TYR A 1 141 ? -24.726 3.530 33.202 1.00 94.06 141 TYR A N 1
ATOM 1130 C CA . TYR A 1 141 ? -26.056 2.991 33.475 1.00 94.06 141 TYR A CA 1
ATOM 1131 C C . TYR A 1 141 ? -26.463 3.146 34.947 1.00 94.06 141 TYR A C 1
ATOM 1133 O O . TYR A 1 141 ? -25.634 3.050 35.865 1.00 94.06 141 TYR A O 1
ATOM 1141 N N . GLU A 1 142 ? -27.757 3.355 35.171 1.00 94.50 142 GLU A N 1
ATOM 1142 C CA . GLU A 1 142 ? -28.382 3.450 36.488 1.00 94.50 142 GLU A CA 1
ATOM 1143 C C . GLU A 1 142 ? -29.648 2.596 36.519 1.00 94.50 142 GLU A C 1
ATOM 1145 O O . GLU A 1 142 ? -30.464 2.644 35.601 1.00 94.50 142 GLU A O 1
ATOM 1150 N N . LEU A 1 143 ? -29.800 1.792 37.573 1.00 95.12 143 LEU A N 1
ATOM 1151 C CA . LEU A 1 143 ? -31.043 1.069 37.813 1.00 95.12 143 LEU A CA 1
ATOM 1152 C C . LEU A 1 143 ? -32.094 2.031 38.360 1.00 95.12 143 LEU A C 1
ATOM 1154 O O . LEU A 1 143 ? -31.810 2.807 39.270 1.00 95.12 143 LEU A O 1
ATOM 1158 N N . ASP A 1 144 ? -33.311 1.935 37.830 1.00 93.75 144 ASP A N 1
ATOM 1159 C CA . ASP A 1 144 ? -34.451 2.707 38.316 1.00 93.75 144 ASP A CA 1
ATOM 1160 C C . ASP A 1 144 ? -34.861 2.226 39.725 1.00 93.75 144 ASP A C 1
ATOM 1162 O O . ASP A 1 144 ? -35.281 1.070 39.874 1.00 93.75 144 ASP A O 1
ATOM 1166 N N . PRO A 1 145 ? -34.791 3.085 40.761 1.00 94.06 145 PRO A N 1
ATOM 1167 C CA . PRO A 1 145 ? -35.170 2.721 42.123 1.00 94.06 145 PRO A CA 1
ATOM 1168 C C . PRO A 1 145 ? -36.648 2.351 42.296 1.00 94.06 145 PRO A C 1
ATOM 1170 O O . PRO A 1 145 ? -37.011 1.749 43.304 1.00 94.06 145 PRO A O 1
ATOM 1173 N N . VAL A 1 146 ? -37.512 2.732 41.350 1.00 95.81 146 VAL A N 1
ATOM 1174 C CA . VAL A 1 146 ? -38.942 2.388 41.368 1.00 95.81 146 VAL A CA 1
ATOM 1175 C C . VAL A 1 146 ? -39.170 0.953 40.887 1.00 95.81 146 VAL A C 1
ATOM 1177 O O . VAL A 1 146 ? -40.108 0.298 41.339 1.00 95.81 146 VAL A O 1
ATOM 1180 N N . LEU A 1 147 ? -38.318 0.455 39.985 1.00 91.38 147 LEU A N 1
ATOM 1181 C CA . LEU A 1 147 ? -38.481 -0.854 39.343 1.00 91.38 147 LEU A CA 1
ATOM 1182 C C . LEU A 1 147 ? -37.771 -1.989 40.082 1.00 91.38 147 LEU A C 1
ATOM 1184 O O . LEU A 1 147 ? -38.170 -3.146 39.950 1.00 91.38 147 LEU A O 1
ATOM 1188 N N . PHE A 1 148 ? -36.719 -1.682 40.842 1.00 95.75 148 PHE A N 1
ATOM 1189 C CA . PHE A 1 148 ? -35.884 -2.690 41.489 1.00 95.75 148 PHE A CA 1
ATOM 1190 C C . PHE A 1 148 ? -35.873 -2.522 43.012 1.00 95.75 148 PHE A C 1
ATOM 1192 O O . PHE A 1 148 ? -35.810 -1.400 43.512 1.00 95.75 148 PHE A O 1
ATOM 1199 N N . PRO A 1 149 ? -35.911 -3.625 43.780 1.00 95.06 149 PRO A N 1
ATOM 1200 C CA . PRO A 1 149 ? -35.845 -3.558 45.233 1.00 95.06 149 PRO A CA 1
ATOM 1201 C C . PRO A 1 149 ? -34.461 -3.098 45.703 1.00 95.06 149 PRO A C 1
ATOM 1203 O O . PRO A 1 149 ? -33.454 -3.300 45.023 1.00 95.06 149 PRO A O 1
ATOM 1206 N N . VAL A 1 150 ? -34.410 -2.553 46.921 1.00 95.69 150 VAL A N 1
ATOM 1207 C CA . VAL A 1 150 ? -33.194 -1.981 47.528 1.00 95.69 150 VAL A CA 1
ATOM 1208 C C . VAL A 1 150 ? -32.008 -2.945 47.491 1.00 95.69 150 VAL A C 1
ATOM 1210 O O . VAL A 1 150 ? -30.912 -2.539 47.135 1.00 95.69 150 VAL A O 1
ATOM 1213 N N . GLU A 1 151 ? -32.223 -4.235 47.753 1.00 95.44 151 GLU A N 1
ATOM 1214 C CA . GLU A 1 151 ? -31.140 -5.229 47.743 1.00 95.44 151 GLU A CA 1
ATOM 1215 C C . GLU A 1 151 ? -30.455 -5.367 46.369 1.00 95.44 151 GLU A C 1
ATOM 1217 O O . GLU A 1 151 ? -29.241 -5.550 46.294 1.00 95.44 151 GLU A O 1
ATOM 1222 N N . VAL A 1 152 ? -31.214 -5.248 45.275 1.00 97.31 152 VAL A N 1
ATOM 1223 C CA . VAL A 1 152 ? -30.670 -5.286 43.908 1.00 97.31 152 VAL A CA 1
ATOM 1224 C C . VAL A 1 152 ? -29.903 -4.001 43.607 1.00 97.31 152 VAL A C 1
ATOM 1226 O O . VAL A 1 152 ? -28.819 -4.053 43.024 1.00 97.31 152 VAL A O 1
ATOM 1229 N N . LEU A 1 153 ? -30.452 -2.856 44.024 1.00 97.44 153 LEU A N 1
ATOM 1230 C CA . LEU A 1 153 ? -29.819 -1.548 43.855 1.00 97.44 153 LEU A CA 1
ATOM 1231 C C . LEU A 1 153 ? -28.482 -1.478 44.598 1.00 97.44 153 LEU A C 1
ATOM 1233 O O . LEU A 1 153 ? -27.485 -1.069 44.008 1.00 97.44 153 LEU A O 1
ATOM 1237 N N . ASP A 1 154 ? -28.448 -1.914 45.856 1.00 97.56 154 ASP A N 1
ATOM 1238 C CA . ASP A 1 154 ? -27.249 -1.894 46.694 1.00 97.56 154 ASP A CA 1
ATOM 1239 C C . ASP A 1 154 ? -26.127 -2.744 46.085 1.00 97.56 154 ASP A C 1
ATOM 1241 O O . ASP A 1 154 ? -24.984 -2.291 45.987 1.00 97.56 154 ASP A O 1
ATOM 1245 N N . GLU A 1 155 ? -26.447 -3.954 45.613 1.00 97.88 155 GLU A N 1
ATOM 1246 C CA . GLU A 1 155 ? -25.458 -4.828 44.974 1.00 97.88 155 GLU A CA 1
ATOM 1247 C C . GLU A 1 155 ? -24.968 -4.243 43.639 1.00 97.88 155 GLU A C 1
ATOM 1249 O O . GLU A 1 155 ? -23.767 -4.244 43.363 1.00 97.88 155 GLU A O 1
ATOM 1254 N N . PHE A 1 156 ? -25.863 -3.677 42.822 1.00 98.00 156 PHE A N 1
ATOM 1255 C CA . PHE A 1 156 ? -25.472 -3.005 41.580 1.00 98.00 156 PHE A CA 1
ATOM 1256 C C . PHE A 1 156 ? -24.557 -1.803 41.838 1.00 98.00 156 PHE A C 1
ATOM 1258 O O . PHE A 1 156 ? -23.543 -1.642 41.157 1.00 98.00 156 PHE A O 1
ATOM 1265 N N . LEU A 1 157 ? -24.881 -0.968 42.829 1.00 97.00 157 LEU A N 1
ATOM 1266 C CA . LEU A 1 157 ? -24.062 0.183 43.212 1.00 97.00 157 LEU A CA 1
ATOM 1267 C C . LEU A 1 157 ? -22.687 -0.248 43.726 1.00 97.00 157 LEU A C 1
ATOM 1269 O O . LEU A 1 157 ? -21.688 0.403 43.410 1.00 97.00 157 LEU A O 1
ATOM 1273 N N . LEU A 1 158 ? -22.620 -1.357 44.463 1.00 97.00 158 LEU A N 1
ATOM 1274 C CA . LEU A 1 158 ? -21.363 -1.941 44.915 1.00 97.00 158 LEU A CA 1
ATOM 1275 C C . LEU A 1 158 ? -20.499 -2.374 43.721 1.00 97.00 158 LEU A C 1
ATOM 1277 O O . LEU A 1 158 ? -19.342 -1.959 43.634 1.00 97.00 158 LEU A O 1
ATOM 1281 N N . VAL A 1 159 ? -21.069 -3.104 42.754 1.00 97.38 159 VAL A N 1
ATOM 1282 C CA . VAL A 1 159 ? -20.366 -3.486 41.513 1.00 97.38 159 VAL A CA 1
ATOM 1283 C C . VAL A 1 159 ? -19.931 -2.249 40.719 1.00 97.38 159 VAL A C 1
ATOM 1285 O O . VAL A 1 159 ? -18.786 -2.169 40.276 1.00 97.38 159 VAL A O 1
ATOM 1288 N N . LYS A 1 160 ? -20.798 -1.238 40.582 1.00 95.81 160 LYS A N 1
ATOM 1289 C CA . LYS A 1 160 ? -20.474 0.021 39.890 1.00 95.81 160 LYS A CA 1
ATOM 1290 C C . LYS A 1 160 ? -19.306 0.751 40.553 1.00 95.81 160 LYS A C 1
ATOM 1292 O O . LYS A 1 160 ? -18.432 1.267 39.856 1.00 95.81 160 LYS A O 1
ATOM 1297 N N . ASN A 1 161 ? -19.261 0.771 41.883 1.00 95.94 161 ASN A N 1
ATOM 1298 C CA . ASN A 1 161 ? -18.168 1.386 42.627 1.00 95.94 161 ASN A CA 1
ATOM 1299 C C . ASN A 1 161 ? -16.850 0.610 42.468 1.00 95.94 161 ASN A C 1
ATOM 1301 O O . ASN A 1 161 ? -15.806 1.229 42.270 1.00 95.94 161 ASN A O 1
ATOM 1305 N N . GLU A 1 162 ? -16.890 -0.725 42.480 1.00 95.38 162 GLU A N 1
ATOM 1306 C CA . GLU A 1 162 ? -15.715 -1.568 42.204 1.00 95.38 162 GLU A CA 1
ATOM 1307 C C . GLU A 1 162 ? -15.185 -1.380 40.778 1.00 95.38 162 GLU A C 1
ATOM 1309 O O . GLU A 1 162 ? -13.976 -1.338 40.551 1.00 95.38 162 GLU A O 1
ATOM 1314 N N . MET A 1 163 ? -16.085 -1.210 39.810 1.00 94.38 163 MET A N 1
ATOM 1315 C CA . MET A 1 163 ? -15.734 -1.014 38.406 1.00 94.38 163 MET A CA 1
ATOM 1316 C C . MET A 1 163 ? -15.319 0.413 38.055 1.00 94.38 163 MET A C 1
ATOM 1318 O O . MET A 1 163 ? -14.933 0.653 36.914 1.00 94.38 163 MET A O 1
ATOM 1322 N N . LYS A 1 164 ? -15.374 1.369 38.983 1.00 93.06 164 LYS A N 1
ATOM 1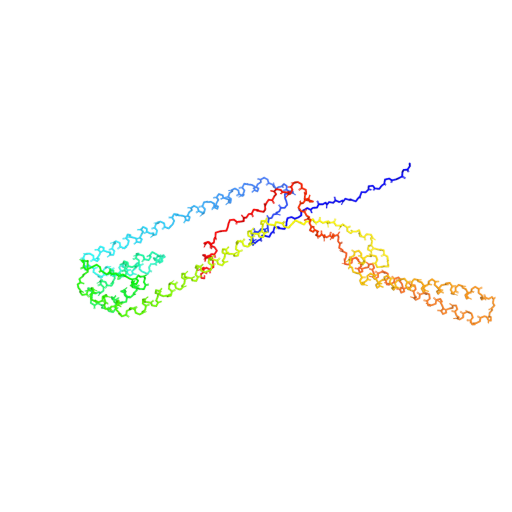323 C CA . LYS A 1 164 ? -15.174 2.795 38.688 1.00 93.06 164 LYS A CA 1
ATOM 1324 C C . LYS A 1 164 ? -13.878 3.090 37.923 1.00 93.06 164 LYS A C 1
ATOM 1326 O O . LYS A 1 164 ? -13.904 3.822 36.935 1.00 93.06 164 LYS A O 1
ATOM 1331 N N . GLU A 1 165 ? -12.759 2.504 38.349 1.00 91.44 165 GLU A N 1
ATOM 1332 C CA . GLU A 1 165 ? -11.463 2.693 37.679 1.00 91.44 165 GLU A CA 1
ATOM 1333 C C . GLU A 1 165 ? -11.405 1.990 36.314 1.00 91.44 165 GLU A C 1
ATOM 1335 O O . GLU A 1 165 ? -10.852 2.528 35.355 1.00 91.44 165 GLU A O 1
ATOM 1340 N N . GLU A 1 166 ? -12.027 0.814 36.195 1.00 90.56 166 GLU A N 1
ATOM 1341 C CA . GLU A 1 166 ? -12.137 0.077 34.931 1.00 90.56 166 GLU A CA 1
ATOM 1342 C C . GLU A 1 166 ? -12.963 0.858 33.902 1.00 90.56 166 GLU A C 1
ATOM 1344 O O . GLU A 1 166 ? -12.539 1.051 32.765 1.00 90.56 166 GLU A O 1
ATOM 1349 N N . ILE A 1 167 ? -14.125 1.355 34.324 1.00 90.19 167 ILE A N 1
ATOM 1350 C CA . ILE A 1 167 ? -15.032 2.188 33.533 1.00 90.19 167 ILE A CA 1
ATOM 1351 C C . ILE A 1 167 ? -14.304 3.436 33.043 1.00 90.19 167 ILE A C 1
ATOM 1353 O O . ILE A 1 167 ? -14.325 3.725 31.846 1.00 90.19 167 ILE A O 1
ATOM 1357 N N . LYS A 1 168 ? -13.605 4.136 33.942 1.00 91.00 168 LYS A N 1
ATOM 1358 C CA . LYS A 1 168 ? -12.824 5.323 33.590 1.00 91.00 168 LYS A CA 1
ATOM 1359 C C . LYS A 1 168 ? -11.781 5.006 32.515 1.00 91.00 168 LYS A C 1
ATOM 1361 O O . LYS A 1 168 ? -11.684 5.735 31.529 1.00 91.00 168 LYS A O 1
ATOM 1366 N N . ARG A 1 169 ? -11.058 3.889 32.653 1.00 89.50 169 ARG A N 1
ATOM 1367 C CA . ARG A 1 169 ? -10.083 3.437 31.650 1.00 89.50 169 ARG A CA 1
ATOM 1368 C C . ARG A 1 169 ? -10.739 3.141 30.298 1.00 89.50 169 ARG A C 1
ATOM 1370 O O . ARG A 1 169 ? -10.223 3.572 29.270 1.00 89.50 169 ARG A O 1
ATOM 1377 N N . LEU A 1 170 ? -11.876 2.444 30.286 1.00 86.50 170 LEU A N 1
ATOM 1378 C CA . LEU A 1 170 ? -12.620 2.139 29.057 1.00 86.50 170 LEU A CA 1
ATOM 1379 C C . LEU A 1 170 ? -13.134 3.409 28.364 1.00 86.50 170 LEU A C 1
ATOM 1381 O O . LEU A 1 170 ? -13.109 3.499 27.135 1.00 86.50 170 LEU A O 1
ATOM 1385 N N . GLU A 1 171 ? -13.587 4.406 29.125 1.00 87.62 171 GLU A N 1
ATOM 1386 C CA . GLU A 1 171 ? -13.998 5.700 28.575 1.00 87.62 171 GLU A CA 1
ATOM 1387 C C . GLU A 1 171 ? -12.821 6.487 27.991 1.00 87.62 171 GLU A C 1
ATOM 1389 O O . GLU A 1 171 ? -12.945 7.055 26.902 1.00 87.62 171 GLU A O 1
ATOM 1394 N N . GLU A 1 172 ? -11.681 6.520 28.683 1.00 90.94 172 GLU A N 1
ATOM 1395 C CA . GLU A 1 172 ? -10.450 7.150 28.194 1.00 90.94 172 GLU A CA 1
ATOM 1396 C C . GLU A 1 172 ? -9.958 6.481 26.904 1.00 90.94 172 GLU A C 1
ATOM 1398 O O . GLU A 1 172 ? -9.625 7.174 25.941 1.00 90.94 172 GLU A O 1
ATOM 1403 N N . GLU A 1 173 ? -10.000 5.148 26.833 1.00 88.81 173 GLU A N 1
ATOM 1404 C CA . GLU A 1 173 ? -9.645 4.389 25.632 1.00 88.81 173 GLU A CA 1
ATOM 1405 C C . GLU A 1 173 ? -10.601 4.681 24.464 1.00 88.81 173 GLU A C 1
ATOM 1407 O O . GLU A 1 173 ? -10.152 4.940 23.342 1.00 88.81 173 GLU A O 1
ATOM 1412 N N . LYS A 1 174 ? -11.920 4.696 24.711 1.00 86.56 174 LYS A N 1
ATOM 1413 C CA . LYS A 1 174 ? -12.922 5.065 23.695 1.00 86.56 174 LYS A CA 1
ATOM 1414 C C . LYS A 1 174 ? -12.683 6.488 23.181 1.00 86.56 174 LYS A C 1
ATOM 1416 O O . LYS A 1 174 ? -12.674 6.700 21.968 1.00 86.56 174 LYS A O 1
ATO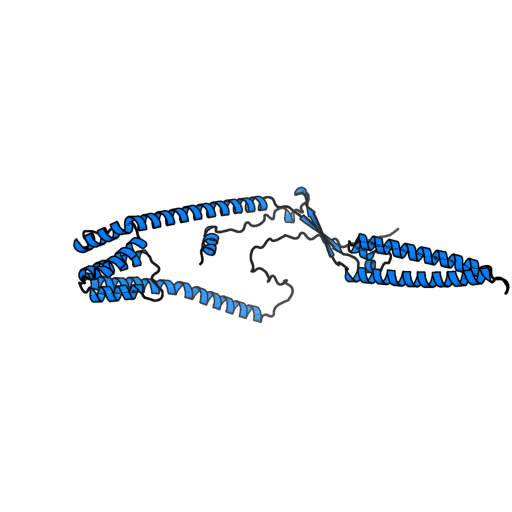M 1421 N N . LYS A 1 175 ? -12.432 7.453 24.071 1.00 89.75 175 LYS A N 1
ATOM 1422 C CA . LYS A 1 175 ? -12.114 8.843 23.696 1.00 89.75 175 LYS A CA 1
ATOM 1423 C C . LYS A 1 175 ? -10.821 8.927 22.883 1.00 89.75 175 LYS A C 1
ATOM 1425 O O . LYS A 1 175 ? -10.806 9.593 21.851 1.00 89.75 175 LYS A O 1
ATOM 1430 N N . ALA A 1 176 ? -9.767 8.221 23.289 1.00 91.06 176 ALA A N 1
ATOM 1431 C CA . ALA A 1 176 ? -8.503 8.181 22.554 1.00 91.06 176 ALA A CA 1
ATOM 1432 C C . ALA A 1 176 ? -8.682 7.615 21.134 1.00 91.06 176 ALA A C 1
ATOM 1434 O O . ALA A 1 176 ? -8.188 8.205 20.172 1.00 91.06 176 ALA A O 1
ATOM 1435 N N . LYS A 1 177 ? -9.456 6.531 20.987 1.00 89.12 177 LYS A N 1
ATOM 1436 C CA . LYS A 1 177 ? -9.804 5.944 19.682 1.00 89.12 177 LYS A CA 1
ATOM 1437 C C . LYS A 1 177 ? -10.585 6.916 18.797 1.00 89.12 177 LYS A C 1
ATOM 1439 O O . LYS A 1 177 ? -10.280 7.029 17.612 1.00 89.12 177 LYS A O 1
ATOM 1444 N N . LEU A 1 178 ? -11.555 7.646 19.351 1.00 89.06 178 LEU A N 1
ATOM 1445 C CA . LEU A 1 178 ? -12.312 8.658 18.603 1.00 89.06 178 LEU A CA 1
ATOM 1446 C C . LEU A 1 178 ? -11.403 9.786 18.096 1.00 89.06 178 LEU A C 1
ATOM 1448 O O . LEU A 1 178 ? -11.454 10.125 16.915 1.00 89.06 178 LEU A O 1
ATOM 1452 N N . VAL A 1 179 ? -10.510 10.296 18.947 1.00 93.38 179 VAL A N 1
ATOM 1453 C CA . VAL A 1 179 ? -9.527 11.322 18.559 1.00 93.38 179 VAL A CA 1
ATOM 1454 C C . VAL A 1 179 ? -8.576 10.803 17.470 1.00 93.38 179 VAL A C 1
ATOM 1456 O O . VAL A 1 179 ? -8.260 11.522 16.519 1.00 93.38 179 VAL A O 1
ATOM 1459 N N . GLU A 1 180 ? -8.132 9.546 17.558 1.00 90.06 180 GLU A N 1
ATOM 1460 C CA . GLU A 1 180 ? -7.296 8.926 16.525 1.00 90.06 180 GLU A CA 1
ATOM 1461 C C . GLU A 1 180 ? -8.037 8.799 15.183 1.00 90.06 180 GLU A C 1
ATOM 1463 O O . GLU A 1 180 ? -7.474 9.106 14.126 1.00 90.06 180 GLU A O 1
ATOM 1468 N N . LEU A 1 181 ? -9.306 8.385 15.208 1.00 89.19 181 LEU A N 1
ATOM 1469 C CA . LEU A 1 181 ? -10.151 8.286 14.016 1.00 89.19 181 LEU A CA 1
ATOM 1470 C C . LEU A 1 181 ? -10.381 9.653 13.365 1.00 89.19 181 LEU A C 1
ATOM 1472 O O . LEU A 1 181 ? -10.274 9.773 12.143 1.00 89.19 181 LEU A O 1
ATOM 1476 N N . GLU A 1 182 ? -10.637 10.695 14.156 1.00 88.94 182 GLU A N 1
ATOM 1477 C CA . GLU A 1 182 ? -10.754 12.070 13.659 1.00 88.94 182 GLU A CA 1
ATOM 1478 C C . GLU A 1 182 ? -9.455 12.557 13.011 1.00 88.94 182 GLU A C 1
ATOM 1480 O O . GLU A 1 182 ? -9.477 13.161 11.931 1.00 88.94 182 GLU A O 1
ATOM 1485 N N . LYS A 1 183 ? -8.305 12.240 13.614 1.00 91.31 183 LYS A N 1
ATOM 1486 C CA . LYS A 1 183 ? -6.999 12.559 13.031 1.00 91.31 183 LYS A CA 1
ATOM 1487 C C . LYS A 1 183 ? -6.802 11.853 11.688 1.00 91.31 183 LYS A C 1
ATOM 1489 O O . LYS A 1 183 ? -6.443 12.508 10.708 1.00 91.31 183 LYS A O 1
ATOM 1494 N N . LYS A 1 184 ? -7.111 10.555 11.604 1.00 88.00 184 LYS A N 1
ATOM 1495 C CA . LYS A 1 184 ? -7.057 9.786 10.346 1.00 88.00 184 LYS A CA 1
ATOM 1496 C C . LYS A 1 184 ? -7.997 10.362 9.284 1.00 88.00 184 LYS A C 1
ATOM 1498 O O . LYS A 1 184 ? -7.581 10.510 8.135 1.00 88.00 184 LYS A O 1
ATOM 1503 N N . ARG A 1 185 ? -9.226 10.748 9.659 1.00 84.88 185 ARG A N 1
ATOM 1504 C CA . ARG A 1 185 ? -10.178 11.443 8.768 1.00 84.88 185 ARG A CA 1
ATOM 1505 C C . ARG A 1 185 ? -9.568 12.718 8.200 1.00 84.88 185 ARG A C 1
ATOM 1507 O O . ARG A 1 185 ? -9.622 12.940 6.991 1.00 84.88 185 ARG A O 1
ATOM 1514 N N . LYS A 1 186 ? -8.970 13.546 9.058 1.00 88.88 186 LYS A N 1
ATOM 1515 C CA . LYS A 1 186 ? -8.355 14.809 8.646 1.00 88.88 186 LYS A CA 1
ATOM 1516 C C . LYS A 1 186 ? -7.178 14.584 7.697 1.00 88.88 186 LYS A C 1
ATOM 1518 O O . LYS A 1 186 ? -7.133 15.204 6.639 1.00 88.88 186 LYS A O 1
ATOM 1523 N N . GLU A 1 187 ? -6.281 13.656 8.019 1.00 90.06 187 GLU A N 1
ATOM 1524 C CA . GLU A 1 187 ? -5.141 13.311 7.162 1.00 90.06 187 GLU A CA 1
ATOM 1525 C C . GLU A 1 187 ? -5.581 12.784 5.791 1.00 90.06 187 GLU A C 1
ATOM 1527 O O . GLU A 1 187 ? -4.998 13.144 4.764 1.00 90.06 187 GLU A O 1
ATOM 1532 N N . LEU A 1 188 ? -6.611 11.934 5.753 1.00 87.88 188 LEU A N 1
ATOM 1533 C CA . LEU A 1 188 ? -7.132 11.393 4.502 1.00 87.88 188 LEU A CA 1
ATOM 1534 C C . LEU A 1 188 ? -7.793 12.490 3.661 1.00 87.88 188 LEU A C 1
ATOM 1536 O O . LEU A 1 188 ? -7.549 12.566 2.457 1.00 87.88 188 LEU A O 1
ATOM 1540 N N . ARG A 1 189 ? -8.535 13.398 4.304 1.00 85.31 189 ARG A N 1
ATOM 1541 C CA . ARG A 1 189 ? -9.126 14.576 3.659 1.00 85.31 189 ARG A CA 1
ATOM 1542 C C . ARG A 1 189 ? -8.063 15.516 3.093 1.00 85.31 189 ARG A C 1
ATOM 1544 O O . ARG A 1 189 ? -8.203 15.973 1.964 1.00 85.31 189 ARG A O 1
ATOM 1551 N N . GLU A 1 190 ? -6.984 15.777 3.825 1.00 89.00 190 GLU A N 1
ATOM 1552 C CA . GLU A 1 190 ? -5.864 16.596 3.342 1.00 89.00 190 GLU A CA 1
ATOM 1553 C C . GLU A 1 190 ? -5.144 15.946 2.153 1.00 89.00 190 GLU A C 1
ATOM 1555 O O . GLU A 1 190 ? -4.827 16.622 1.171 1.00 89.00 190 GLU A O 1
ATOM 1560 N N . LYS A 1 191 ? -4.911 14.627 2.199 1.00 87.31 191 LYS A N 1
ATOM 1561 C CA . LYS A 1 191 ? -4.363 13.874 1.058 1.00 87.31 191 LYS A CA 1
ATOM 1562 C C . LYS A 1 191 ? -5.286 13.956 -0.151 1.00 87.31 191 LYS A C 1
ATOM 1564 O O . LYS A 1 191 ? -4.810 14.180 -1.261 1.00 87.31 191 LYS A O 1
ATOM 1569 N N . TRP A 1 192 ? -6.589 13.820 0.069 1.00 82.88 192 TRP A N 1
ATOM 1570 C CA . TRP A 1 192 ? -7.585 13.910 -0.988 1.00 82.88 192 TRP A CA 1
ATOM 1571 C C . TRP A 1 192 ? -7.614 15.295 -1.636 1.00 82.88 192 TRP A C 1
ATOM 1573 O O . TRP A 1 192 ? -7.563 15.398 -2.858 1.00 82.88 192 TRP A O 1
ATOM 1583 N N . LEU A 1 193 ? -7.569 16.367 -0.839 1.00 86.88 193 LEU A N 1
ATOM 1584 C CA . LEU A 1 193 ? -7.491 17.739 -1.351 1.00 86.88 193 LEU A CA 1
ATOM 1585 C C . LEU A 1 193 ? -6.269 17.958 -2.252 1.00 86.88 193 LEU A C 1
ATOM 1587 O O . LEU A 1 193 ? -6.403 18.575 -3.305 1.00 86.88 193 LEU A O 1
ATOM 1591 N N . LYS A 1 194 ? -5.105 17.395 -1.901 1.00 86.69 194 LYS A N 1
ATOM 1592 C CA . LYS A 1 194 ? -3.902 17.456 -2.753 1.00 86.69 194 LYS A CA 1
ATOM 1593 C C . LYS A 1 194 ? -4.083 16.714 -4.078 1.00 86.69 194 LYS A C 1
ATOM 1595 O O . LYS A 1 194 ? -3.591 17.171 -5.105 1.00 86.69 194 LYS A O 1
ATOM 1600 N N . VAL A 1 195 ? -4.781 15.576 -4.069 1.00 82.31 195 VAL A N 1
ATOM 1601 C CA . VAL A 1 195 ? -5.110 14.837 -5.299 1.00 82.31 195 VAL A CA 1
ATOM 1602 C C . VAL A 1 195 ? -6.047 15.663 -6.177 1.00 82.31 195 VAL A C 1
ATOM 1604 O O . VAL A 1 195 ? -5.783 15.805 -7.367 1.00 82.31 195 VAL A O 1
ATOM 1607 N N . VAL A 1 196 ? -7.085 16.265 -5.593 1.00 81.25 196 VAL A N 1
ATOM 1608 C CA . VAL A 1 196 ? -8.017 17.154 -6.304 1.00 81.25 196 VAL A CA 1
ATOM 1609 C C . VAL A 1 196 ? -7.282 18.364 -6.892 1.00 81.25 196 VAL A C 1
ATOM 1611 O O . VAL A 1 196 ? -7.486 18.698 -8.057 1.00 81.25 196 VAL A O 1
ATOM 1614 N N . GLU A 1 197 ? -6.389 18.998 -6.131 1.00 83.12 197 GLU A N 1
ATOM 1615 C CA . GLU A 1 197 ? -5.565 20.121 -6.598 1.00 83.12 197 GLU A CA 1
ATOM 1616 C C . GLU A 1 197 ? -4.646 19.718 -7.762 1.00 83.12 197 GLU A C 1
ATOM 1618 O O . GLU A 1 197 ? -4.566 20.424 -8.770 1.00 83.12 197 GLU A O 1
ATOM 1623 N N . TRP A 1 198 ? -4.001 18.551 -7.666 1.00 76.81 198 TRP A N 1
ATOM 1624 C CA . TRP A 1 198 ? -3.190 17.995 -8.750 1.00 76.81 198 TRP A CA 1
ATOM 1625 C C . TRP A 1 198 ? -4.030 17.682 -9.998 1.00 76.81 198 TRP A C 1
ATOM 1627 O O . TRP A 1 198 ? -3.614 17.996 -11.112 1.00 76.81 198 TRP A O 1
ATOM 1637 N N . MET A 1 199 ? -5.235 17.128 -9.830 1.00 72.75 199 MET A N 1
ATOM 1638 C CA . MET A 1 199 ? -6.156 16.834 -10.935 1.00 72.75 199 MET A CA 1
ATOM 1639 C C . MET A 1 199 ? -6.728 18.097 -11.592 1.00 72.75 199 MET A C 1
ATOM 1641 O O . MET A 1 199 ? -6.978 18.091 -12.798 1.00 72.75 199 MET A O 1
ATOM 1645 N N . ASN A 1 200 ? -6.902 19.182 -10.832 1.00 73.88 200 ASN A N 1
ATOM 1646 C CA . ASN 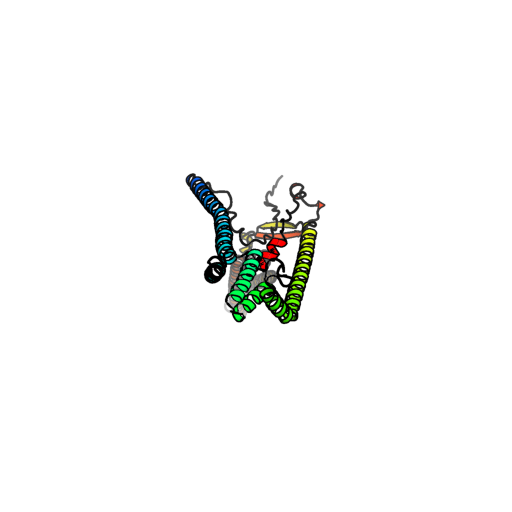A 1 200 ? -7.349 20.477 -11.352 1.00 73.88 200 ASN A CA 1
ATOM 1647 C C . ASN A 1 200 ? -6.297 21.174 -12.228 1.00 73.88 200 ASN A C 1
ATOM 1649 O O . ASN A 1 200 ? -6.659 22.052 -13.009 1.00 73.88 200 ASN A O 1
ATOM 1653 N N . ASN A 1 201 ? -5.029 20.757 -12.152 1.00 72.25 201 ASN A N 1
ATOM 1654 C CA . ASN A 1 201 ? -3.936 21.255 -12.987 1.00 72.25 201 ASN A CA 1
ATOM 1655 C C . ASN A 1 201 ? -3.427 20.158 -13.944 1.00 72.25 201 ASN A C 1
ATOM 1657 O O . ASN A 1 201 ? -2.309 19.656 -13.773 1.00 72.25 201 ASN A O 1
ATOM 1661 N N . PRO A 1 202 ? -4.215 19.753 -14.960 1.00 68.06 202 PRO A N 1
ATOM 1662 C CA . PRO A 1 202 ? -3.829 18.668 -15.853 1.00 68.06 202 PRO A CA 1
ATOM 1663 C C . PRO A 1 202 ? -2.558 19.017 -16.640 1.00 68.06 202 PRO A C 1
ATOM 1665 O O . PRO A 1 202 ? -2.469 20.038 -17.324 1.00 68.06 202 PRO A O 1
ATOM 1668 N N . VAL A 1 203 ? -1.563 18.129 -16.582 1.00 70.38 203 VAL A N 1
ATOM 1669 C CA . VAL A 1 203 ? -0.389 18.195 -17.457 1.00 70.38 203 VAL A CA 1
ATOM 1670 C C . VAL A 1 203 ? -0.709 17.456 -18.747 1.00 70.38 203 VAL A C 1
ATOM 1672 O O . VAL A 1 203 ? -0.821 16.232 -18.770 1.00 70.38 203 VAL A O 1
ATOM 1675 N N . TYR A 1 204 ? -0.823 18.206 -19.836 1.00 71.69 204 TYR A N 1
ATOM 1676 C CA . TYR A 1 204 ? -1.067 17.635 -21.151 1.00 71.69 204 TYR A CA 1
ATOM 1677 C C . TYR A 1 204 ? 0.239 17.163 -21.789 1.00 71.69 204 TYR A C 1
ATOM 1679 O O . TYR A 1 204 ? 1.256 17.865 -21.793 1.00 71.69 204 TYR A O 1
ATOM 1687 N N . VAL A 1 205 ? 0.200 15.957 -22.351 1.00 78.94 205 VAL A N 1
ATOM 1688 C CA . VAL A 1 205 ? 1.346 15.306 -22.982 1.00 78.94 205 VAL A CA 1
ATOM 1689 C C . VAL A 1 205 ? 0.952 14.878 -24.389 1.00 78.94 205 VAL A C 1
ATOM 1691 O O . VAL A 1 205 ? -0.072 14.227 -24.588 1.00 78.94 205 VAL A O 1
ATOM 1694 N N . LYS A 1 206 ? 1.774 15.233 -25.374 1.00 80.25 206 LYS A N 1
ATOM 1695 C CA . LYS A 1 206 ? 1.650 14.745 -26.745 1.00 80.25 206 LYS A CA 1
ATOM 1696 C C . LYS A 1 206 ? 2.468 13.468 -26.893 1.00 80.25 206 LYS A C 1
ATOM 1698 O O . LYS A 1 206 ? 3.683 13.489 -26.694 1.00 80.25 206 LYS A O 1
ATOM 1703 N N . GLU A 1 207 ? 1.818 12.371 -27.269 1.00 80.75 207 GLU A N 1
ATOM 1704 C CA . GLU A 1 207 ? 2.507 11.144 -27.664 1.00 80.75 207 GLU A CA 1
ATOM 1705 C C . GLU A 1 207 ? 2.790 11.188 -29.167 1.00 80.75 207 GLU A C 1
ATOM 1707 O O . GLU A 1 207 ? 1.887 11.218 -30.002 1.00 80.75 207 GLU A O 1
ATOM 1712 N N . THR A 1 208 ? 4.068 11.182 -29.527 1.00 82.62 208 THR A N 1
ATOM 1713 C CA . THR A 1 208 ? 4.489 11.033 -30.921 1.00 82.62 208 THR A CA 1
ATOM 1714 C C . THR A 1 208 ? 4.969 9.605 -31.138 1.00 82.62 208 THR A C 1
ATOM 1716 O O . THR A 1 208 ? 5.951 9.178 -30.525 1.00 82.62 208 THR A O 1
ATOM 1719 N N . ILE A 1 209 ? 4.294 8.870 -32.027 1.00 83.38 209 ILE A N 1
ATOM 1720 C CA . ILE A 1 209 ? 4.685 7.509 -32.407 1.00 83.38 209 ILE A CA 1
ATOM 1721 C C . ILE A 1 209 ? 5.516 7.567 -33.688 1.00 83.38 209 ILE A C 1
ATOM 1723 O O . ILE A 1 209 ? 4.988 7.835 -34.769 1.00 83.38 209 ILE A O 1
ATOM 1727 N N . ARG A 1 210 ? 6.817 7.278 -33.593 1.00 82.94 210 ARG A N 1
ATOM 1728 C CA . ARG A 1 210 ? 7.661 7.050 -34.777 1.00 82.94 210 ARG A CA 1
ATOM 1729 C C . ARG A 1 210 ? 7.759 5.554 -35.051 1.00 82.94 210 ARG A C 1
ATOM 1731 O O . ARG A 1 210 ? 8.030 4.767 -34.146 1.00 82.94 210 ARG A O 1
ATOM 1738 N N . LYS A 1 211 ? 7.510 5.165 -36.301 1.00 84.50 211 LYS A N 1
ATOM 1739 C CA . LYS A 1 211 ? 7.682 3.786 -36.766 1.00 84.50 211 LYS A CA 1
ATOM 1740 C C . LYS A 1 211 ? 9.114 3.612 -37.246 1.00 84.50 211 LYS A C 1
ATOM 1742 O O . LYS A 1 211 ? 9.565 4.373 -38.103 1.00 84.50 211 LYS A O 1
ATOM 1747 N N . ASN A 1 212 ? 9.800 2.618 -36.706 1.00 86.50 212 ASN A N 1
ATOM 1748 C CA . ASN A 1 212 ? 11.114 2.236 -37.198 1.00 86.50 212 ASN A CA 1
ATOM 1749 C C . ASN A 1 212 ? 10.946 1.352 -38.441 1.00 86.50 212 ASN A C 1
ATOM 1751 O O . ASN A 1 212 ? 10.026 0.539 -38.521 1.00 86.50 212 ASN A O 1
ATOM 1755 N N . ASN A 1 213 ? 11.811 1.548 -39.433 1.00 88.19 213 ASN A N 1
ATOM 1756 C CA . ASN A 1 213 ? 11.840 0.760 -40.659 1.00 88.19 213 ASN A CA 1
ATOM 1757 C C . ASN A 1 213 ? 12.794 -0.429 -40.498 1.00 88.19 213 ASN A C 1
ATOM 1759 O O . ASN A 1 213 ? 13.983 -0.212 -40.286 1.00 88.19 213 ASN A O 1
ATOM 1763 N N . LEU A 1 214 ? 12.282 -1.651 -40.655 1.00 89.06 214 LEU A N 1
ATOM 1764 C CA . LEU A 1 214 ? 13.055 -2.890 -40.549 1.00 89.06 214 LEU A CA 1
ATOM 1765 C C . LEU A 1 214 ? 14.216 -2.957 -41.553 1.00 89.06 214 LEU A C 1
ATOM 1767 O O . LEU A 1 214 ? 15.257 -3.522 -41.243 1.00 89.06 214 LEU A O 1
ATOM 1771 N N . PHE A 1 215 ? 14.074 -2.339 -42.731 1.00 91.19 215 PHE A N 1
ATOM 1772 C CA . PHE A 1 215 ? 15.123 -2.350 -43.755 1.00 91.19 215 PHE A CA 1
ATOM 1773 C C . PHE A 1 215 ? 16.444 -1.739 -43.262 1.00 91.19 215 PHE A C 1
ATOM 1775 O O . PHE A 1 215 ? 17.516 -2.198 -43.638 1.00 91.19 215 PHE A O 1
ATOM 1782 N N . LEU A 1 216 ? 16.375 -0.743 -42.371 1.00 91.06 216 LEU A N 1
ATOM 1783 C CA . LEU A 1 216 ? 17.566 -0.093 -41.818 1.00 91.06 216 LEU A CA 1
ATOM 1784 C C . LEU A 1 216 ? 18.385 -1.026 -40.910 1.00 91.06 216 LEU A C 1
ATOM 1786 O O . LEU A 1 216 ? 19.579 -0.798 -40.753 1.00 91.06 216 LEU A O 1
ATOM 1790 N N . ALA A 1 217 ? 17.785 -2.091 -40.364 1.00 90.81 217 ALA A N 1
ATOM 1791 C CA . ALA A 1 217 ? 18.497 -3.086 -39.561 1.00 90.81 217 ALA A CA 1
ATOM 1792 C C . ALA A 1 217 ? 19.415 -3.999 -40.396 1.00 90.81 217 ALA A C 1
ATOM 1794 O O . ALA A 1 217 ? 20.323 -4.609 -39.843 1.00 90.81 217 ALA A O 1
ATOM 1795 N N . PHE A 1 218 ? 19.205 -4.071 -41.717 1.00 92.44 218 PHE A N 1
ATOM 1796 C CA . PHE A 1 218 ? 20.054 -4.832 -42.642 1.00 92.44 218 PHE A CA 1
ATOM 1797 C C . PHE A 1 218 ? 21.228 -4.018 -43.200 1.00 92.44 218 PHE A C 1
ATOM 1799 O O . PHE A 1 218 ? 22.054 -4.560 -43.932 1.00 92.44 218 PHE A O 1
ATOM 1806 N N . ILE A 1 219 ? 21.297 -2.720 -42.895 1.00 95.25 219 ILE A N 1
ATOM 1807 C CA . ILE A 1 219 ? 22.371 -1.855 -43.380 1.00 95.25 219 ILE A CA 1
ATOM 1808 C C . ILE A 1 219 ? 23.591 -2.016 -42.453 1.00 95.25 219 ILE A C 1
ATOM 1810 O O . ILE A 1 219 ? 23.428 -1.898 -41.234 1.00 95.25 219 ILE A O 1
ATOM 1814 N N . PRO A 1 220 ? 24.798 -2.261 -43.006 1.00 92.69 220 PRO A N 1
ATOM 1815 C CA . PRO A 1 220 ? 26.037 -2.357 -42.232 1.00 92.69 220 PRO A CA 1
ATOM 1816 C C . PRO A 1 220 ? 26.401 -1.037 -41.533 1.00 92.69 220 PRO A C 1
ATOM 1818 O O . PRO A 1 220 ? 25.700 -0.027 -41.642 1.00 92.69 220 PRO A O 1
ATOM 1821 N N . PHE A 1 221 ? 27.532 -1.033 -40.834 1.00 95.81 221 PHE A N 1
ATOM 1822 C CA . PHE A 1 221 ? 28.110 0.120 -40.141 1.00 95.81 221 PHE A CA 1
ATOM 1823 C C . PHE A 1 221 ? 27.278 0.619 -38.953 1.00 95.81 221 PHE A C 1
ATOM 1825 O O . PHE A 1 221 ? 27.227 1.815 -38.665 1.00 95.81 221 PHE A O 1
ATOM 1832 N N . GLY A 1 222 ? 26.601 -0.293 -38.253 1.00 92.19 222 GLY A N 1
ATOM 1833 C CA . GLY A 1 222 ? 25.876 0.035 -37.024 1.00 92.19 222 GLY A CA 1
ATOM 1834 C C . GLY A 1 222 ? 24.574 0.827 -37.217 1.00 92.19 222 GLY A C 1
ATOM 1835 O O . GLY A 1 222 ? 24.004 1.311 -36.236 1.00 92.19 222 GLY A O 1
ATOM 1836 N N . VAL A 1 223 ? 24.077 0.980 -38.453 1.00 94.75 223 VAL A N 1
ATOM 1837 C CA . VAL A 1 223 ? 22.860 1.762 -38.761 1.00 94.75 223 VAL A CA 1
ATOM 1838 C C . VAL A 1 223 ? 21.634 1.225 -38.012 1.00 94.75 223 VAL A C 1
ATOM 1840 O O . VAL A 1 223 ? 20.861 2.004 -37.442 1.00 94.75 223 VAL A O 1
ATOM 1843 N N . GLY A 1 224 ? 21.490 -0.099 -37.932 1.00 92.88 224 GLY A N 1
ATOM 1844 C CA . GLY A 1 224 ? 20.432 -0.745 -37.156 1.00 92.88 224 GLY A CA 1
ATOM 1845 C C . GLY A 1 224 ? 20.533 -0.481 -35.648 1.00 92.88 224 GLY A C 1
ATOM 1846 O O . GLY A 1 224 ? 19.531 -0.190 -34.992 1.00 92.88 224 GLY A O 1
ATOM 1847 N N . GLN A 1 225 ? 21.742 -0.488 -35.085 1.00 95.06 225 GLN A N 1
ATOM 1848 C CA . GLN A 1 225 ? 21.982 -0.173 -33.673 1.00 95.06 225 GLN A CA 1
ATOM 1849 C C . GLN A 1 225 ? 21.620 1.278 -33.344 1.00 95.06 225 GLN A C 1
ATOM 1851 O O . GLN A 1 225 ? 21.003 1.526 -32.305 1.00 95.06 225 GLN A O 1
ATOM 1856 N N . PHE A 1 226 ? 21.927 2.233 -34.230 1.00 94.38 226 PHE A N 1
ATOM 1857 C CA . PHE A 1 226 ? 21.512 3.631 -34.056 1.00 94.38 226 PHE A CA 1
ATOM 1858 C C . PHE A 1 226 ? 19.991 3.791 -34.096 1.00 94.38 226 PHE A C 1
ATOM 1860 O O . PHE A 1 226 ? 19.425 4.511 -33.270 1.00 94.38 226 PHE A O 1
ATOM 1867 N N . GLN A 1 227 ? 19.313 3.077 -34.997 1.00 92.06 227 GLN A N 1
ATOM 1868 C CA . GLN A 1 227 ? 17.851 3.044 -35.035 1.00 92.06 227 GLN A CA 1
ATOM 1869 C C . GLN A 1 227 ? 17.242 2.467 -33.744 1.00 92.06 227 GLN A C 1
ATOM 1871 O O . GLN A 1 227 ? 16.187 2.926 -33.295 1.00 92.06 227 GLN A O 1
ATOM 1876 N N . ASN A 1 228 ? 17.924 1.500 -33.129 1.00 91.25 228 ASN A N 1
ATOM 1877 C CA . ASN A 1 228 ? 17.538 0.877 -31.864 1.00 91.25 228 ASN A CA 1
ATOM 1878 C C . ASN A 1 228 ? 18.013 1.649 -30.615 1.00 91.25 228 ASN A C 1
ATOM 1880 O O . ASN A 1 228 ? 17.875 1.134 -29.506 1.00 91.25 228 ASN A O 1
ATOM 1884 N N . GLU A 1 229 ? 18.551 2.867 -30.769 1.00 90.94 229 GLU A N 1
ATOM 1885 C CA . GLU A 1 229 ? 19.069 3.731 -29.686 1.00 90.94 229 GLU A CA 1
ATOM 1886 C C . GLU A 1 229 ? 20.277 3.154 -28.928 1.00 90.94 229 GLU A C 1
ATOM 1888 O O . GLU A 1 229 ? 20.646 3.622 -27.850 1.00 90.94 229 GLU A O 1
ATOM 1893 N N . GLN A 1 230 ? 20.949 2.162 -29.506 1.00 93.06 230 GLN A N 1
ATOM 1894 C CA . GLN A 1 230 ? 22.144 1.545 -28.941 1.00 93.06 230 GLN A CA 1
ATOM 1895 C C . GLN A 1 230 ? 23.393 2.292 -29.421 1.00 93.06 230 GLN A C 1
ATOM 1897 O O . GLN A 1 230 ? 24.206 1.753 -30.165 1.00 93.06 230 GLN A O 1
ATOM 1902 N N . ILE A 1 231 ? 23.541 3.551 -28.992 1.00 93.44 231 ILE A N 1
ATOM 1903 C CA . ILE A 1 231 ? 24.559 4.492 -29.504 1.00 93.44 231 ILE A CA 1
ATOM 1904 C C . ILE A 1 231 ? 25.982 3.926 -29.389 1.00 93.44 231 ILE A C 1
ATOM 1906 O O . ILE A 1 231 ? 26.752 4.004 -30.341 1.00 93.44 231 ILE A O 1
ATOM 1910 N N . VAL A 1 232 ? 26.321 3.324 -28.244 1.00 95.81 232 VAL A N 1
ATOM 1911 C CA . VAL A 1 232 ? 27.658 2.753 -28.003 1.00 95.81 232 VAL A CA 1
ATOM 1912 C C . VAL A 1 232 ? 27.951 1.608 -28.972 1.00 95.81 232 VAL A C 1
ATOM 1914 O O . VAL A 1 232 ? 29.010 1.581 -29.591 1.00 95.81 232 VAL A O 1
ATOM 1917 N N . LYS A 1 233 ? 26.995 0.690 -29.159 1.00 94.94 233 LYS A N 1
ATOM 1918 C CA . LYS A 1 233 ? 27.137 -0.416 -30.113 1.00 94.94 233 LYS A CA 1
ATOM 1919 C C . LYS A 1 233 ? 27.172 0.082 -31.557 1.00 94.94 233 LYS A C 1
ATOM 1921 O O . LYS A 1 233 ? 27.962 -0.427 -32.339 1.00 94.94 233 LYS A O 1
ATOM 1926 N N . GLY A 1 234 ? 26.364 1.089 -31.893 1.00 94.88 234 GLY A N 1
ATOM 1927 C CA . GLY A 1 234 ? 26.369 1.723 -33.212 1.00 94.88 234 GLY A CA 1
ATOM 1928 C C . GLY A 1 234 ? 27.751 2.254 -33.573 1.00 94.88 234 GLY A C 1
ATOM 1929 O O . GLY A 1 234 ? 28.282 1.908 -34.624 1.00 94.88 234 GLY A O 1
ATOM 1930 N N . TRP A 1 235 ? 28.386 3.001 -32.665 1.00 97.00 235 TRP A N 1
ATOM 1931 C CA . TRP A 1 235 ? 29.755 3.483 -32.869 1.00 97.00 235 TRP A CA 1
ATOM 1932 C C . TRP A 1 235 ? 30.797 2.367 -32.911 1.00 97.00 235 TRP A C 1
ATOM 1934 O O . TRP A 1 235 ? 31.747 2.459 -33.689 1.00 97.00 235 TRP A O 1
ATOM 1944 N N . LEU A 1 236 ? 30.620 1.314 -32.112 1.00 97.19 236 LEU A N 1
ATOM 1945 C CA . LEU A 1 236 ? 31.507 0.154 -32.117 1.00 97.19 236 LEU A CA 1
ATOM 1946 C C . LEU A 1 236 ? 31.486 -0.539 -33.486 1.00 97.19 236 LEU A C 1
ATOM 1948 O O . LEU A 1 236 ? 32.533 -0.644 -34.123 1.00 97.19 236 LEU A O 1
ATOM 1952 N N . PHE A 1 237 ? 30.307 -0.942 -33.970 1.00 96.06 237 PHE A N 1
ATOM 1953 C CA . PHE A 1 237 ? 30.166 -1.584 -35.281 1.00 96.06 237 PHE A CA 1
ATOM 1954 C C . PHE A 1 237 ? 30.625 -0.664 -36.414 1.00 96.06 237 PHE A C 1
ATOM 1956 O O . PHE A 1 237 ? 31.418 -1.088 -37.249 1.00 96.06 237 PHE A O 1
ATOM 1963 N N . PHE A 1 238 ? 30.226 0.614 -36.397 1.00 97.81 238 PHE A N 1
ATOM 1964 C CA . PHE A 1 238 ? 30.684 1.602 -37.375 1.00 97.81 238 PHE A CA 1
ATOM 1965 C C . PHE A 1 238 ? 32.216 1.655 -37.464 1.00 97.81 238 PHE A C 1
ATOM 1967 O O . PHE A 1 238 ? 32.772 1.587 -38.561 1.00 97.81 238 PHE A O 1
ATOM 1974 N N . SER A 1 239 ? 32.901 1.740 -36.320 1.00 97.44 239 SER A N 1
ATOM 1975 C CA . SER A 1 239 ? 34.360 1.892 -36.272 1.00 97.44 239 SER A CA 1
ATOM 1976 C C . SER A 1 239 ? 35.081 0.633 -36.749 1.00 97.44 239 SER A C 1
ATOM 1978 O O . SER A 1 239 ? 35.977 0.724 -37.588 1.00 97.44 239 SER A O 1
ATOM 1980 N N . PHE A 1 240 ? 34.679 -0.541 -36.250 1.00 96.69 240 PHE A N 1
ATOM 1981 C CA . PHE A 1 240 ? 35.303 -1.812 -36.626 1.00 96.69 240 PHE A CA 1
ATOM 1982 C C . PHE A 1 240 ? 35.078 -2.154 -38.099 1.00 96.69 240 PHE A C 1
ATOM 1984 O O . PHE A 1 240 ? 36.032 -2.494 -38.796 1.00 96.69 240 PHE A O 1
ATOM 1991 N N . GLU A 1 241 ? 33.847 -2.025 -38.593 1.00 96.56 241 GLU A N 1
ATOM 1992 C CA . GLU A 1 241 ? 33.523 -2.318 -39.991 1.00 96.56 241 GLU A CA 1
ATOM 1993 C C . GLU A 1 241 ? 34.238 -1.354 -40.945 1.00 96.56 241 GLU A C 1
ATOM 1995 O O . GLU A 1 241 ? 34.804 -1.791 -41.946 1.00 96.56 241 GLU A O 1
ATOM 2000 N N . THR A 1 242 ? 34.303 -0.060 -40.608 1.00 98.12 242 THR A N 1
ATOM 2001 C CA . THR A 1 242 ? 35.047 0.934 -41.402 1.00 98.12 242 THR A CA 1
ATOM 2002 C C . THR A 1 242 ? 36.539 0.608 -41.451 1.00 98.12 242 THR A C 1
ATOM 2004 O O . THR A 1 242 ? 37.138 0.616 -42.527 1.00 98.12 242 THR A O 1
ATOM 2007 N N . LEU A 1 243 ? 37.147 0.290 -40.304 1.00 98.00 243 LEU A N 1
ATOM 2008 C CA . LEU A 1 243 ? 38.574 -0.022 -40.223 1.00 98.00 243 LEU A CA 1
ATOM 2009 C C . LEU A 1 243 ? 38.924 -1.297 -40.996 1.00 98.00 243 LEU A C 1
ATOM 2011 O O . LEU A 1 243 ? 39.918 -1.319 -41.724 1.00 98.00 243 LEU A O 1
ATOM 2015 N N . LEU A 1 244 ? 38.104 -2.341 -40.877 1.00 96.31 244 LEU A N 1
ATOM 2016 C CA . LEU A 1 244 ? 38.301 -3.596 -41.602 1.00 96.31 244 LEU A CA 1
ATOM 2017 C C . LEU A 1 244 ? 38.091 -3.423 -43.110 1.00 96.31 244 LEU A C 1
ATOM 2019 O O . LEU A 1 244 ? 38.876 -3.958 -43.895 1.00 96.31 244 LEU A O 1
ATOM 2023 N N . LEU A 1 245 ? 37.090 -2.644 -43.529 1.00 97.50 245 LEU A N 1
ATOM 2024 C CA . LEU A 1 245 ? 36.863 -2.353 -44.942 1.00 97.50 245 LEU A CA 1
ATOM 2025 C C . LEU A 1 245 ? 38.038 -1.580 -45.550 1.00 97.50 245 LEU A C 1
ATOM 2027 O O . LEU A 1 245 ? 38.569 -1.987 -46.583 1.00 97.50 245 LEU A O 1
ATOM 2031 N N . LEU A 1 246 ? 38.482 -0.503 -44.894 1.00 98.06 246 LEU A N 1
ATOM 2032 C CA . LEU A 1 246 ? 39.626 0.290 -45.354 1.00 98.06 246 LEU A CA 1
ATOM 2033 C C . LEU A 1 246 ? 40.904 -0.547 -45.405 1.00 98.06 246 LEU A C 1
ATOM 2035 O O . LEU A 1 246 ? 41.657 -0.457 -46.376 1.00 98.06 246 LEU A O 1
ATOM 2039 N N . SER A 1 247 ? 41.124 -1.389 -44.393 1.00 96.75 247 SER A N 1
ATOM 2040 C CA . SER A 1 247 ? 42.262 -2.310 -44.357 1.00 96.75 247 SER A CA 1
ATOM 2041 C C . SER A 1 247 ? 42.202 -3.288 -45.527 1.00 96.75 247 SER A C 1
ATOM 2043 O O . SER A 1 247 ? 43.177 -3.416 -46.257 1.00 96.75 247 SER A O 1
ATOM 2045 N N . THR A 1 248 ? 41.038 -3.890 -45.782 1.00 95.62 248 THR A N 1
ATOM 2046 C CA . THR A 1 248 ? 40.835 -4.821 -46.903 1.00 95.62 248 THR A CA 1
ATOM 2047 C C . THR A 1 248 ? 41.123 -4.158 -48.249 1.00 95.62 248 THR A C 1
ATOM 2049 O O . THR A 1 248 ? 41.884 -4.703 -49.045 1.00 95.62 248 THR A O 1
ATOM 2052 N N . VAL A 1 249 ? 40.567 -2.968 -48.499 1.00 97.75 249 VAL A N 1
ATOM 2053 C CA . VAL A 1 249 ? 40.792 -2.220 -49.750 1.00 97.75 249 VAL A CA 1
ATOM 2054 C C . VAL A 1 249 ? 42.268 -1.853 -49.913 1.00 97.75 249 VAL A C 1
ATOM 2056 O O . VAL A 1 249 ? 42.838 -2.042 -50.986 1.00 97.75 249 VAL A O 1
ATOM 2059 N N . THR A 1 250 ? 42.910 -1.377 -48.846 1.00 96.88 250 THR A N 1
ATOM 2060 C CA . THR A 1 250 ? 44.324 -0.978 -48.880 1.00 96.88 250 THR A CA 1
ATOM 2061 C C . THR A 1 250 ? 45.230 -2.175 -49.147 1.00 96.88 250 THR A C 1
ATOM 2063 O O . THR A 1 250 ? 46.099 -2.112 -50.016 1.00 96.88 250 THR A O 1
ATOM 2066 N N . THR A 1 251 ? 45.027 -3.287 -48.435 1.00 93.94 251 THR A N 1
ATOM 2067 C CA . THR A 1 251 ? 45.830 -4.497 -48.631 1.00 93.94 251 THR A CA 1
ATOM 2068 C C . THR A 1 251 ? 45.585 -5.107 -50.010 1.00 93.94 251 THR A C 1
ATOM 2070 O O . THR A 1 251 ? 46.545 -5.557 -50.631 1.00 93.94 251 THR A O 1
ATOM 2073 N N . TYR A 1 252 ? 44.362 -5.045 -50.546 1.00 95.31 252 TYR A N 1
ATOM 2074 C CA . TYR A 1 252 ? 44.069 -5.481 -51.914 1.00 95.31 252 TYR A CA 1
ATOM 2075 C C . TYR A 1 252 ? 44.849 -4.669 -52.957 1.00 95.31 252 TYR A C 1
ATOM 2077 O O . TYR A 1 252 ? 45.525 -5.253 -53.800 1.00 95.31 252 TYR A O 1
ATOM 2085 N N . ILE A 1 253 ? 44.826 -3.334 -52.860 1.00 96.38 253 ILE A N 1
ATOM 2086 C CA . ILE A 1 253 ? 45.578 -2.448 -53.766 1.00 96.38 253 ILE A CA 1
ATOM 2087 C C . ILE A 1 253 ? 47.079 -2.753 -53.705 1.00 96.38 253 ILE A C 1
ATOM 2089 O O . ILE A 1 253 ? 47.744 -2.827 -54.736 1.00 96.38 253 ILE A O 1
ATOM 2093 N N . LEU A 1 254 ? 47.624 -2.955 -52.501 1.00 93.94 254 LEU A N 1
ATOM 2094 C CA . LEU A 1 254 ? 49.029 -3.328 -52.348 1.00 93.94 254 LEU A CA 1
ATOM 2095 C C . LEU A 1 254 ? 49.308 -4.711 -52.950 1.00 93.94 254 LEU A C 1
ATOM 2097 O O . LEU A 1 254 ? 50.303 -4.876 -53.646 1.00 93.94 254 LEU A O 1
ATOM 2101 N N . THR A 1 255 ? 48.431 -5.687 -52.722 1.00 91.75 255 THR A N 1
ATOM 2102 C CA . THR A 1 255 ? 48.552 -7.040 -53.286 1.00 91.75 255 THR A CA 1
ATOM 2103 C C . THR A 1 255 ? 48.648 -6.983 -54.812 1.00 91.75 255 THR A C 1
ATOM 2105 O O . THR A 1 255 ? 49.591 -7.529 -55.384 1.00 91.75 255 THR A O 1
ATOM 2108 N N . ASP A 1 256 ? 47.733 -6.255 -55.457 1.00 90.19 256 ASP A N 1
ATOM 2109 C CA . ASP A 1 256 ? 47.713 -6.048 -56.910 1.00 90.19 256 ASP A CA 1
ATOM 2110 C C . ASP A 1 256 ? 48.989 -5.350 -57.410 1.00 90.19 256 ASP A C 1
ATOM 2112 O O . ASP A 1 256 ? 49.633 -5.811 -58.353 1.00 90.19 256 ASP A O 1
ATOM 2116 N N . TYR A 1 257 ? 49.441 -4.308 -56.705 1.00 91.44 257 TYR A N 1
ATOM 2117 C CA . TYR A 1 257 ? 50.686 -3.604 -57.021 1.00 91.44 257 TYR A CA 1
ATOM 2118 C C . TYR A 1 257 ? 51.926 -4.513 -56.979 1.00 91.44 257 TYR A C 1
ATOM 2120 O O . TYR A 1 257 ? 52.781 -4.433 -57.866 1.00 91.44 257 TYR A O 1
ATOM 2128 N N . TYR A 1 258 ? 52.049 -5.369 -55.957 1.00 88.94 258 TYR A N 1
ATOM 2129 C CA . TYR A 1 258 ? 53.193 -6.275 -55.810 1.00 88.94 258 TYR A CA 1
ATOM 2130 C C . TYR A 1 258 ? 53.164 -7.401 -56.852 1.00 88.94 258 TYR A C 1
ATOM 2132 O O . TYR A 1 258 ? 54.200 -7.678 -57.458 1.00 88.94 258 TYR A O 1
ATOM 2140 N N . PHE A 1 259 ? 51.999 -8.002 -57.119 1.00 86.31 259 PHE A N 1
ATOM 2141 C CA . PHE A 1 259 ? 51.874 -9.034 -58.154 1.00 86.31 259 PHE A CA 1
ATOM 2142 C C . PHE A 1 259 ? 52.061 -8.481 -59.570 1.00 86.31 259 PHE A C 1
ATOM 2144 O O . PHE A 1 259 ? 52.700 -9.134 -60.392 1.00 86.31 259 PHE A O 1
ATOM 2151 N N . GLY A 1 260 ? 51.605 -7.256 -59.845 1.00 85.06 260 GLY A N 1
ATOM 2152 C CA . GLY A 1 260 ? 51.794 -6.597 -61.141 1.00 85.06 260 GLY A CA 1
ATOM 2153 C C . GLY A 1 260 ? 53.258 -6.306 -61.502 1.00 85.06 260 GLY A C 1
ATOM 2154 O O . GLY A 1 260 ? 53.555 -6.029 -62.663 1.00 85.06 260 GLY A O 1
ATOM 2155 N N . ARG A 1 261 ? 54.189 -6.376 -60.538 1.00 81.19 261 ARG A N 1
ATOM 2156 C CA . ARG A 1 261 ? 55.636 -6.195 -60.762 1.00 81.19 261 ARG A CA 1
ATOM 2157 C C . ARG A 1 261 ? 56.431 -7.487 -60.911 1.00 81.19 261 ARG A C 1
ATOM 2159 O O . ARG A 1 261 ? 57.624 -7.415 -61.197 1.00 81.19 261 ARG A O 1
ATOM 2166 N N . VAL A 1 262 ? 55.801 -8.644 -60.740 1.00 78.75 262 VAL A N 1
ATOM 2167 C CA . VAL A 1 262 ? 56.452 -9.937 -60.959 1.00 78.75 262 VAL A CA 1
ATOM 2168 C C . VAL A 1 262 ? 56.556 -10.160 -62.470 1.00 78.75 262 VAL A C 1
ATOM 2170 O O . VAL A 1 262 ? 55.556 -10.464 -63.117 1.00 78.75 262 VAL A O 1
ATOM 2173 N N . SER A 1 263 ? 57.748 -9.985 -63.051 1.00 69.62 263 SER A N 1
ATOM 2174 C CA . SER A 1 263 ? 57.965 -10.195 -64.498 1.00 69.62 263 SER A CA 1
ATOM 2175 C C . SER A 1 263 ? 58.812 -11.429 -64.806 1.00 69.62 263 SER A C 1
ATOM 2177 O O . SER A 1 263 ? 58.685 -11.998 -65.889 1.00 69.62 263 SER A O 1
ATOM 2179 N N . ASN A 1 264 ? 59.654 -11.874 -63.865 1.00 66.19 264 ASN A N 1
ATOM 2180 C CA . ASN A 1 264 ? 60.564 -13.002 -64.062 1.00 66.19 264 ASN A CA 1
ATOM 2181 C C . ASN A 1 264 ? 60.663 -13.909 -62.826 1.00 66.19 264 ASN A C 1
ATOM 2183 O O . ASN A 1 264 ? 60.397 -13.515 -61.693 1.00 66.19 264 ASN A O 1
ATOM 2187 N N . LYS A 1 265 ? 61.138 -15.144 -63.043 1.00 54.91 265 LYS A N 1
ATOM 2188 C CA . LYS A 1 265 ? 61.244 -16.225 -62.038 1.00 54.91 265 LYS A CA 1
ATOM 2189 C C . LYS A 1 265 ? 62.181 -15.923 -60.843 1.00 54.91 265 LYS A C 1
ATOM 2191 O O . LYS A 1 265 ? 62.293 -16.751 -59.946 1.00 54.91 265 LYS A O 1
ATOM 2196 N N . TYR A 1 266 ? 62.838 -14.758 -60.817 1.00 58.94 266 TYR A N 1
ATOM 2197 C CA . TYR A 1 266 ? 63.783 -14.327 -59.775 1.00 58.94 266 TYR A CA 1
ATOM 2198 C C . TYR A 1 266 ? 63.263 -13.183 -58.877 1.00 58.94 266 TYR A C 1
ATOM 2200 O O . TYR A 1 266 ? 63.978 -12.759 -57.971 1.00 58.94 266 TYR A O 1
ATOM 2208 N N . ASP A 1 267 ? 62.008 -12.740 -59.034 1.00 70.75 267 ASP A N 1
ATOM 2209 C CA . ASP A 1 267 ? 61.383 -11.677 -58.218 1.00 70.75 267 ASP A CA 1
ATOM 2210 C C . ASP A 1 267 ? 60.883 -12.179 -56.839 1.00 70.75 267 ASP A C 1
ATOM 2212 O O . ASP A 1 267 ? 59.832 -11.772 -56.336 1.00 70.75 267 ASP A O 1
ATOM 2216 N N . GLY A 1 268 ? 61.643 -13.079 -56.203 1.00 75.06 268 GLY A N 1
ATOM 2217 C CA . GLY A 1 268 ? 61.273 -13.771 -54.958 1.00 75.06 268 GLY A CA 1
ATOM 2218 C C . GLY A 1 268 ? 60.795 -12.861 -53.809 1.00 75.06 268 GLY A C 1
ATOM 2219 O O . GLY A 1 268 ? 59.800 -13.192 -53.157 1.00 75.06 268 GLY A O 1
ATOM 2220 N N . PRO A 1 269 ? 61.421 -11.691 -53.559 1.00 81.88 269 PRO A N 1
ATOM 2221 C CA . PRO A 1 269 ? 60.948 -10.759 -52.535 1.00 81.88 269 PRO A CA 1
ATOM 2222 C C . PRO A 1 269 ? 59.567 -10.152 -52.833 1.00 81.88 269 PRO A C 1
ATOM 2224 O O . PRO A 1 269 ? 58.750 -10.039 -51.921 1.00 81.88 269 PRO A O 1
ATOM 2227 N N . TYR A 1 270 ? 59.275 -9.804 -54.092 1.00 82.75 270 TYR A N 1
ATOM 2228 C CA . TYR A 1 270 ? 57.982 -9.226 -54.482 1.00 82.75 270 TYR A CA 1
ATOM 2229 C C . TYR A 1 270 ? 56.870 -10.278 -54.453 1.00 82.75 270 TYR A C 1
ATOM 2231 O O . TYR A 1 270 ? 55.786 -10.000 -53.938 1.00 82.75 270 TYR A O 1
ATOM 2239 N N . LEU A 1 271 ? 57.168 -11.499 -54.911 1.00 85.19 271 LEU A N 1
ATOM 2240 C CA . LEU A 1 271 ? 56.236 -12.627 -54.867 1.00 85.19 271 LEU A CA 1
ATOM 2241 C C . LEU A 1 271 ? 55.849 -12.978 -53.421 1.00 85.19 271 LEU A C 1
ATOM 2243 O O . LEU A 1 271 ? 54.667 -13.031 -53.091 1.00 85.19 271 LEU A O 1
ATOM 2247 N N . SER A 1 272 ? 56.839 -13.121 -52.533 1.00 86.69 272 SER A N 1
ATOM 2248 C CA . SER A 1 272 ? 56.584 -13.464 -51.125 1.00 86.69 272 SER A CA 1
ATOM 2249 C C . SER A 1 272 ? 55.821 -12.376 -50.356 1.00 86.69 272 SER A C 1
ATOM 2251 O O . SER A 1 272 ? 55.055 -12.688 -49.443 1.00 86.69 272 SER A O 1
ATOM 2253 N N . MET A 1 273 ? 56.003 -11.095 -50.702 1.00 87.00 273 MET A N 1
ATOM 2254 C CA . MET A 1 273 ? 55.226 -10.001 -50.108 1.00 87.00 273 MET A CA 1
ATOM 2255 C C . MET A 1 273 ? 53.786 -9.982 -50.635 1.00 87.00 273 MET A C 1
ATOM 2257 O O . MET A 1 273 ? 52.859 -9.805 -49.843 1.00 87.00 273 MET A O 1
ATOM 2261 N N . GLY A 1 274 ? 53.591 -10.214 -51.938 1.00 89.75 274 GLY A N 1
ATOM 2262 C CA . GLY A 1 274 ? 52.268 -10.334 -52.556 1.00 89.75 274 GLY A CA 1
ATOM 2263 C C . GLY A 1 274 ? 51.431 -11.450 -51.929 1.00 89.75 274 GLY A C 1
ATOM 2264 O O . GLY A 1 274 ? 50.305 -11.201 -51.504 1.00 89.75 274 GLY A O 1
ATOM 2265 N N . GLU A 1 275 ? 52.003 -12.645 -51.756 1.00 89.75 275 GLU A N 1
ATOM 2266 C CA . GLU A 1 275 ? 51.329 -13.782 -51.103 1.00 89.75 275 GLU A CA 1
ATOM 2267 C C . GLU A 1 275 ? 50.926 -13.464 -49.653 1.00 89.75 275 GLU A C 1
ATOM 2269 O O . GLU A 1 275 ? 49.794 -13.723 -49.235 1.00 89.75 275 GLU A O 1
ATOM 2274 N N . LYS A 1 276 ? 51.816 -12.826 -48.878 1.00 91.56 276 LYS A N 1
ATOM 2275 C CA . LYS A 1 276 ? 51.501 -12.393 -47.504 1.00 91.56 276 LYS A CA 1
ATOM 2276 C C . LYS A 1 276 ? 50.346 -11.394 -47.474 1.00 91.56 276 LYS A C 1
ATOM 2278 O O . LYS A 1 276 ? 49.426 -11.549 -46.671 1.00 91.56 276 LYS A O 1
ATOM 2283 N N . LEU A 1 277 ? 50.379 -10.380 -48.339 1.00 92.62 277 LEU A N 1
ATOM 2284 C CA . LEU A 1 277 ? 49.320 -9.374 -48.430 1.00 92.62 277 LEU A CA 1
ATOM 2285 C C . LEU A 1 277 ? 47.998 -9.982 -48.917 1.00 92.62 277 LEU A C 1
ATOM 2287 O O . LEU A 1 277 ? 46.941 -9.612 -48.410 1.00 92.62 277 LEU A O 1
ATOM 2291 N N . GLN A 1 278 ? 48.031 -10.972 -49.808 1.00 92.62 278 GLN A N 1
ATOM 2292 C CA . GLN A 1 278 ? 46.839 -11.702 -50.233 1.00 92.62 27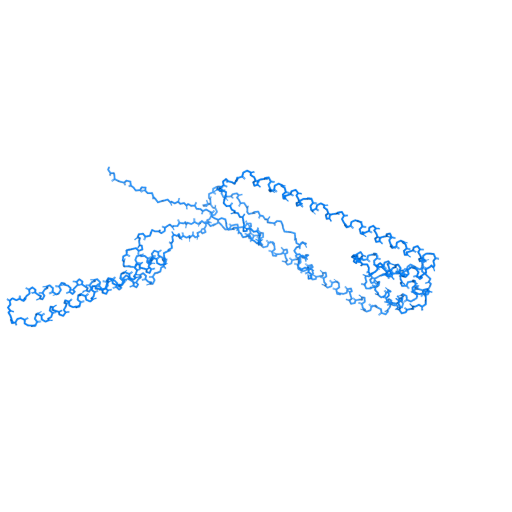8 GLN A CA 1
ATOM 2293 C C . GLN A 1 278 ? 46.195 -12.466 -49.069 1.00 92.62 278 GLN A C 1
ATOM 2295 O O . GLN A 1 278 ? 44.971 -12.411 -48.895 1.00 92.62 278 GLN A O 1
ATOM 2300 N N . HIS A 1 279 ? 46.998 -13.133 -48.234 1.00 92.56 279 HIS A N 1
ATOM 2301 C CA . HIS A 1 279 ? 46.498 -13.778 -47.020 1.00 92.56 279 HIS A CA 1
ATOM 2302 C C . HIS A 1 279 ? 45.880 -12.761 -46.055 1.00 92.56 279 HIS A C 1
ATOM 2304 O O . HIS A 1 279 ? 44.759 -12.971 -45.592 1.00 92.56 279 HIS A O 1
ATOM 2310 N N . VAL A 1 280 ? 46.554 -11.632 -45.806 1.00 94.12 280 VAL A N 1
ATOM 2311 C CA . VAL A 1 280 ? 46.023 -10.550 -44.955 1.00 94.12 280 VAL A CA 1
ATOM 2312 C C . VAL A 1 280 ? 44.719 -9.983 -45.522 1.00 94.12 280 VAL A C 1
ATOM 2314 O O . VAL A 1 280 ? 43.759 -9.811 -44.772 1.00 94.12 280 VAL A O 1
ATOM 2317 N N . THR A 1 281 ? 44.642 -9.754 -46.835 1.00 94.19 281 THR A N 1
ATOM 2318 C CA . THR A 1 281 ? 43.428 -9.279 -47.519 1.00 94.19 281 THR A CA 1
ATOM 2319 C C . THR A 1 281 ? 42.279 -10.262 -47.323 1.00 94.19 281 THR A C 1
ATOM 2321 O O . THR A 1 281 ? 41.185 -9.863 -46.934 1.00 94.19 281 THR A O 1
ATOM 2324 N N . THR A 1 282 ? 42.538 -11.556 -47.526 1.00 92.88 282 THR A N 1
ATOM 2325 C CA . THR A 1 282 ? 41.534 -12.620 -47.386 1.00 92.88 282 THR A CA 1
ATOM 2326 C C . THR A 1 282 ? 41.018 -12.712 -45.951 1.00 92.88 282 THR A C 1
ATOM 2328 O O . THR A 1 282 ? 39.809 -12.739 -45.728 1.00 92.88 282 THR A O 1
ATOM 2331 N N . VAL A 1 283 ? 41.921 -12.714 -44.964 1.00 95.56 283 VAL A N 1
ATOM 2332 C CA . VAL A 1 283 ? 41.555 -12.769 -43.541 1.00 95.56 283 VAL A CA 1
ATOM 2333 C C . VAL A 1 283 ? 40.759 -11.529 -43.132 1.00 95.56 283 VAL A C 1
ATOM 2335 O O . VAL A 1 283 ? 39.715 -11.656 -42.492 1.00 95.56 283 VAL A O 1
ATOM 2338 N N . THR A 1 284 ? 41.207 -10.337 -43.528 1.00 93.12 284 THR A N 1
ATOM 2339 C CA . THR A 1 284 ? 40.539 -9.072 -43.182 1.00 93.12 284 THR A CA 1
ATOM 2340 C C . THR A 1 284 ? 39.157 -8.977 -43.833 1.00 93.12 284 THR A C 1
ATOM 2342 O O . THR A 1 284 ? 38.203 -8.585 -43.163 1.00 93.12 284 THR A O 1
ATOM 2345 N N . PHE A 1 285 ? 39.016 -9.427 -45.084 1.00 96.12 285 PHE A N 1
ATOM 2346 C CA . PHE A 1 285 ? 37.734 -9.489 -45.788 1.00 96.12 285 PHE A CA 1
ATOM 2347 C C . PHE A 1 285 ? 36.733 -10.412 -45.084 1.00 96.12 285 PHE A C 1
ATOM 2349 O O . PHE A 1 285 ? 35.611 -10.004 -44.790 1.00 96.12 285 PHE A O 1
ATOM 2356 N N . TRP A 1 286 ? 37.129 -11.646 -44.760 1.00 96.69 286 TRP A N 1
ATOM 2357 C CA . TRP A 1 286 ? 36.229 -12.574 -44.068 1.00 96.69 286 TRP A CA 1
ATOM 2358 C C . TRP A 1 286 ? 35.896 -12.114 -42.647 1.00 96.69 286 TRP A C 1
ATOM 2360 O O . TRP A 1 286 ? 34.766 -12.291 -42.194 1.00 96.69 286 TRP A O 1
ATOM 2370 N N . THR A 1 287 ? 36.841 -11.455 -41.973 1.00 95.44 287 THR A N 1
ATOM 2371 C CA . THR A 1 287 ? 36.598 -10.828 -40.667 1.00 95.44 287 THR A CA 1
ATOM 2372 C C . THR A 1 287 ? 35.580 -9.693 -40.782 1.00 95.44 287 THR A C 1
ATOM 2374 O O . THR A 1 287 ? 34.649 -9.633 -39.982 1.00 95.44 287 THR A O 1
ATOM 2377 N N . PHE A 1 288 ? 35.702 -8.835 -41.800 1.00 96.50 288 PHE A N 1
ATOM 2378 C CA . PHE A 1 288 ? 34.722 -7.789 -42.098 1.00 96.50 288 PHE A CA 1
ATOM 2379 C C . PHE A 1 288 ? 33.320 -8.378 -42.291 1.00 96.50 288 PHE A C 1
ATOM 2381 O O . PHE A 1 288 ? 32.388 -7.974 -41.598 1.00 96.50 288 PHE A O 1
ATOM 2388 N N . VAL A 1 289 ? 33.184 -9.394 -43.152 1.00 95.25 289 VAL A N 1
ATOM 2389 C CA . VAL A 1 289 ? 31.896 -10.061 -43.411 1.00 95.25 289 VAL A CA 1
ATOM 2390 C C . VAL A 1 289 ? 31.292 -10.632 -42.124 1.00 95.25 289 VAL A C 1
ATOM 2392 O O . VAL A 1 289 ? 30.103 -10.437 -41.867 1.00 95.25 289 VAL A O 1
ATOM 2395 N N . ALA A 1 290 ? 32.094 -11.304 -41.294 1.00 96.19 290 ALA A N 1
ATOM 2396 C CA . ALA A 1 290 ? 31.624 -11.878 -40.035 1.00 96.19 290 ALA A CA 1
ATOM 2397 C C . ALA A 1 290 ? 31.124 -10.805 -39.051 1.00 96.19 290 ALA A C 1
ATOM 2399 O O . ALA A 1 290 ? 30.051 -10.965 -38.464 1.00 96.19 290 ALA A O 1
ATOM 2400 N N . VAL A 1 291 ? 31.864 -9.700 -38.899 1.00 94.88 291 VAL A N 1
ATOM 2401 C CA . VAL A 1 291 ? 31.474 -8.581 -38.023 1.00 94.88 291 VAL A CA 1
ATOM 2402 C C . VAL A 1 291 ? 30.191 -7.919 -38.523 1.00 94.88 291 VAL A C 1
ATOM 2404 O O . VAL A 1 291 ? 29.275 -7.717 -37.726 1.00 94.88 291 VAL A O 1
ATOM 2407 N N . THR A 1 292 ? 30.077 -7.663 -39.829 1.00 93.69 292 THR A N 1
ATOM 2408 C CA . THR A 1 292 ? 28.874 -7.078 -40.434 1.00 93.69 292 THR A CA 1
ATOM 2409 C C . THR A 1 292 ? 27.642 -7.967 -40.243 1.00 93.69 292 THR A C 1
ATOM 2411 O O . THR A 1 292 ? 26.588 -7.477 -39.837 1.00 93.69 292 THR A O 1
ATOM 2414 N N . LEU A 1 293 ? 27.748 -9.281 -40.480 1.00 94.00 293 LEU A N 1
ATOM 2415 C CA . LEU A 1 293 ? 26.630 -10.206 -40.251 1.00 94.00 293 LEU A CA 1
ATOM 2416 C C . LEU A 1 293 ? 26.233 -10.259 -38.771 1.00 94.00 293 LEU A C 1
ATOM 2418 O O . LEU A 1 293 ? 25.042 -10.236 -38.456 1.00 94.00 293 LEU A O 1
ATOM 2422 N N . GLY A 1 294 ? 27.215 -10.273 -37.865 1.00 93.62 294 GLY A N 1
ATOM 2423 C CA . GLY A 1 294 ? 26.973 -10.183 -36.425 1.00 93.62 294 GLY A CA 1
ATOM 2424 C C . GLY A 1 294 ? 26.244 -8.894 -36.033 1.00 93.62 294 GLY A C 1
ATOM 2425 O O . GLY A 1 294 ? 25.285 -8.943 -35.262 1.00 93.62 294 GLY A O 1
ATOM 2426 N N . GLY A 1 295 ? 26.638 -7.760 -36.618 1.00 91.81 295 GLY A N 1
ATOM 2427 C CA . GLY A 1 295 ? 25.975 -6.468 -36.436 1.00 91.81 295 GLY A CA 1
ATOM 2428 C C . GLY A 1 295 ? 24.528 -6.467 -36.928 1.00 91.81 295 GLY A C 1
ATOM 2429 O O . GLY A 1 295 ? 23.638 -6.008 -36.212 1.00 91.81 295 GLY A O 1
ATOM 2430 N N . ILE A 1 296 ? 24.253 -7.043 -38.099 1.00 93.81 296 ILE A N 1
ATOM 2431 C CA . ILE A 1 296 ? 22.886 -7.155 -38.635 1.00 93.81 296 ILE A CA 1
ATOM 2432 C C . ILE A 1 296 ? 22.010 -8.027 -37.725 1.00 93.81 296 ILE A C 1
ATOM 2434 O O . ILE A 1 296 ? 20.884 -7.647 -37.396 1.00 93.81 296 ILE A O 1
ATOM 2438 N N . ILE A 1 297 ? 22.519 -9.178 -37.276 1.00 93.06 297 ILE A N 1
ATOM 2439 C CA . ILE A 1 297 ? 21.781 -10.068 -36.368 1.00 93.06 297 ILE A CA 1
ATOM 2440 C C . ILE A 1 297 ? 21.477 -9.351 -35.046 1.00 93.06 297 ILE A C 1
ATOM 2442 O O . ILE A 1 297 ? 20.328 -9.368 -34.603 1.00 93.06 297 ILE A O 1
ATOM 2446 N N . ASP A 1 298 ? 22.458 -8.673 -34.443 1.00 93.94 298 ASP A N 1
ATOM 2447 C CA . ASP A 1 298 ? 22.254 -7.887 -33.216 1.00 93.94 298 ASP A CA 1
ATOM 2448 C C . ASP A 1 298 ? 21.190 -6.790 -33.423 1.00 93.94 298 ASP A C 1
ATOM 2450 O O . ASP A 1 298 ? 20.278 -6.642 -32.605 1.00 93.94 298 ASP A O 1
ATOM 2454 N N . ALA A 1 299 ? 21.214 -6.083 -34.557 1.00 92.25 299 ALA A N 1
ATOM 2455 C CA . ALA A 1 299 ? 20.214 -5.066 -34.877 1.00 92.25 299 ALA A CA 1
ATOM 2456 C C . ALA A 1 299 ? 18.793 -5.640 -35.017 1.00 92.25 299 ALA A C 1
ATOM 2458 O O . ALA A 1 299 ? 17.827 -5.004 -34.582 1.00 92.25 299 ALA A O 1
ATOM 2459 N N . LEU A 1 300 ? 18.649 -6.831 -35.601 1.00 92.06 300 LEU A N 1
ATOM 2460 C CA . LEU A 1 300 ? 17.355 -7.500 -35.755 1.00 92.06 300 LEU A CA 1
ATOM 2461 C C . LEU A 1 300 ? 16.820 -8.030 -34.422 1.00 92.06 300 LEU A C 1
ATOM 2463 O O . LEU A 1 300 ? 15.637 -7.855 -34.128 1.00 92.06 300 LEU A O 1
ATOM 2467 N N . VAL A 1 301 ? 17.683 -8.628 -33.595 1.00 92.62 301 VAL A N 1
ATOM 2468 C CA . VAL A 1 301 ? 17.307 -9.166 -32.275 1.00 92.62 301 VAL A CA 1
ATOM 2469 C C . VAL A 1 301 ? 16.770 -8.064 -31.364 1.00 92.62 301 VAL A C 1
ATOM 2471 O O . VAL A 1 301 ? 15.776 -8.262 -30.666 1.00 92.62 301 VAL A O 1
ATOM 2474 N N . PHE A 1 302 ? 17.385 -6.882 -31.392 1.00 90.56 302 PHE A N 1
ATOM 2475 C CA . PHE A 1 302 ? 16.968 -5.750 -30.563 1.00 90.56 302 PHE A CA 1
ATOM 2476 C C . PHE A 1 302 ? 16.015 -4.771 -31.268 1.00 90.56 302 PHE A C 1
ATOM 2478 O O . PHE A 1 302 ? 15.820 -3.648 -30.787 1.00 90.56 302 PHE A O 1
ATOM 2485 N N . PHE A 1 303 ? 15.405 -5.172 -32.388 1.00 90.94 303 PHE A N 1
ATOM 2486 C CA . PHE A 1 303 ? 14.570 -4.286 -33.191 1.00 90.94 303 PHE A CA 1
ATOM 2487 C C . PHE A 1 303 ? 13.305 -3.826 -32.452 1.00 90.94 303 PHE A C 1
ATOM 2489 O O . PHE A 1 303 ? 12.464 -4.622 -32.024 1.00 90.94 303 PHE A O 1
ATOM 2496 N N . ARG A 1 304 ? 13.127 -2.503 -32.350 1.00 85.81 304 ARG A N 1
ATOM 2497 C CA . ARG A 1 304 ? 11.934 -1.880 -31.750 1.00 85.81 304 ARG A CA 1
ATOM 2498 C C . ARG A 1 304 ? 11.032 -1.285 -32.827 1.00 85.81 304 ARG A C 1
ATOM 2500 O O . ARG A 1 304 ? 11.380 -0.282 -33.437 1.00 85.81 304 ARG A O 1
ATOM 2507 N N . TRP A 1 305 ? 9.832 -1.842 -33.003 1.00 79.94 305 TRP A N 1
ATOM 2508 C CA . TRP A 1 305 ? 8.877 -1.444 -34.054 1.00 79.94 305 TRP A CA 1
ATOM 2509 C C . TRP A 1 305 ? 8.305 -0.027 -33.909 1.00 79.94 305 TRP A C 1
ATOM 2511 O O . TRP A 1 305 ? 8.042 0.657 -34.902 1.00 79.94 305 TRP A O 1
ATOM 2521 N N . LYS A 1 306 ? 8.054 0.411 -32.672 1.00 80.94 306 LYS A N 1
ATOM 2522 C CA . LYS A 1 306 ? 7.419 1.698 -32.371 1.00 80.94 306 LYS A CA 1
ATOM 2523 C C . LYS A 1 306 ? 8.208 2.412 -31.287 1.00 80.94 306 LYS A C 1
ATOM 2525 O O . LYS A 1 306 ? 8.422 1.856 -30.212 1.00 80.94 306 LYS A O 1
ATOM 2530 N N . LYS A 1 307 ? 8.562 3.664 -31.553 1.00 76.75 307 LYS A N 1
ATOM 2531 C CA . LYS A 1 307 ? 9.072 4.594 -30.551 1.00 76.75 307 LYS A CA 1
ATOM 2532 C C . LYS A 1 307 ? 7.931 5.483 -30.090 1.00 76.75 307 LYS A C 1
ATOM 2534 O O . LYS A 1 307 ? 7.301 6.145 -30.913 1.00 76.75 307 LYS A O 1
ATOM 2539 N N . LYS A 1 308 ? 7.693 5.496 -28.783 1.00 80.31 308 LYS A N 1
ATOM 2540 C CA . LYS A 1 308 ? 6.780 6.431 -28.127 1.00 80.31 308 LYS A CA 1
ATOM 2541 C C . LYS A 1 308 ? 7.616 7.531 -27.496 1.00 80.31 308 LYS A C 1
ATOM 2543 O O . LYS A 1 308 ? 8.542 7.243 -26.742 1.00 80.31 308 LYS A O 1
ATOM 2548 N N . THR A 1 309 ? 7.328 8.780 -27.825 1.00 79.19 309 THR A N 1
ATOM 2549 C CA . THR A 1 309 ? 7.946 9.933 -27.167 1.00 79.19 309 THR A CA 1
ATOM 2550 C C . THR A 1 309 ? 6.849 10.819 -26.618 1.00 79.19 309 THR A C 1
ATOM 2552 O O . THR A 1 309 ? 5.868 11.083 -27.307 1.00 79.19 309 THR A O 1
ATOM 2555 N N . TYR A 1 310 ? 7.032 11.239 -25.374 1.00 78.44 310 TYR A N 1
ATOM 2556 C CA . TYR A 1 310 ? 6.103 12.069 -24.632 1.00 78.44 310 TYR A CA 1
ATOM 2557 C C . TYR A 1 310 ? 6.690 13.472 -24.538 1.00 78.44 310 TYR A C 1
ATOM 2559 O O . TYR A 1 310 ? 7.778 13.650 -23.995 1.00 78.44 310 TYR A O 1
ATOM 2567 N N . GLU A 1 311 ? 5.987 14.457 -25.080 1.00 81.56 311 GLU A N 1
ATOM 2568 C CA . GLU A 1 311 ? 6.378 15.861 -24.988 1.00 81.56 311 GLU A CA 1
ATOM 2569 C C . GLU A 1 311 ? 5.310 16.628 -24.212 1.00 81.56 311 GLU A C 1
ATOM 2571 O O . GLU A 1 311 ? 4.120 16.530 -24.520 1.00 81.56 311 GLU A O 1
ATOM 2576 N N . LYS A 1 312 ? 5.722 17.377 -23.185 1.00 79.88 312 LYS A N 1
ATOM 2577 C CA . LYS A 1 312 ? 4.808 18.246 -22.442 1.00 79.88 312 LYS A CA 1
ATOM 2578 C C . LYS A 1 312 ? 4.380 19.389 -23.356 1.00 79.88 312 LYS A C 1
ATOM 2580 O O . LYS A 1 312 ? 5.223 20.152 -23.822 1.00 79.88 312 LYS A O 1
ATOM 2585 N N . ILE A 1 313 ? 3.078 19.526 -23.577 1.00 80.44 313 ILE A N 1
ATOM 2586 C CA . ILE A 1 313 ? 2.524 20.618 -24.379 1.00 80.44 313 ILE A CA 1
ATOM 2587 C C . ILE A 1 313 ? 1.984 21.719 -23.471 1.00 80.44 313 ILE A C 1
ATOM 2589 O O . ILE A 1 313 ? 1.531 21.467 -22.354 1.00 80.44 313 ILE A O 1
ATOM 2593 N N . ARG A 1 314 ? 2.065 22.964 -23.944 1.00 77.38 314 ARG A N 1
ATOM 2594 C CA . ARG A 1 314 ? 1.428 24.099 -23.269 1.00 77.38 314 ARG A CA 1
ATOM 2595 C C . ARG A 1 314 ? -0.060 24.090 -23.581 1.00 77.38 314 ARG A C 1
ATOM 2597 O O . ARG A 1 314 ? -0.468 23.630 -24.642 1.00 77.38 314 ARG A O 1
ATOM 2604 N N . GLU A 1 315 ? -0.853 24.675 -22.695 1.00 70.56 315 GLU A N 1
ATOM 2605 C CA . GLU A 1 315 ? -2.315 24.667 -22.792 1.00 70.56 315 GLU A CA 1
ATOM 2606 C C . GLU A 1 315 ? -2.857 25.254 -24.106 1.00 70.56 315 GLU A C 1
ATOM 2608 O O . GLU A 1 315 ? -3.779 24.718 -24.717 1.00 70.56 315 GLU A O 1
ATOM 2613 N N . LYS A 1 316 ? -2.202 26.302 -24.614 1.00 76.81 316 LYS A N 1
ATOM 2614 C CA . LYS A 1 316 ? -2.529 26.927 -25.904 1.00 76.81 316 LYS A CA 1
ATOM 2615 C C . LYS A 1 316 ? -2.345 26.010 -27.121 1.00 76.81 316 LYS A C 1
ATOM 2617 O O . LYS A 1 316 ? -2.972 26.239 -28.148 1.00 76.81 316 LYS A O 1
ATOM 2622 N N . ASP A 1 317 ? -1.487 24.996 -27.003 1.00 78.75 317 ASP A N 1
ATOM 2623 C CA . ASP A 1 317 ? -1.097 24.096 -28.090 1.00 78.75 317 ASP A CA 1
ATOM 2624 C C . ASP A 1 317 ? -1.981 22.817 -28.106 1.00 78.75 317 ASP A C 1
ATOM 2626 O O . ASP A 1 317 ? -1.753 21.901 -28.899 1.00 78.75 317 ASP A O 1
ATOM 2630 N N . ILE A 1 318 ? -3.000 22.744 -27.232 1.00 74.44 318 ILE A N 1
ATOM 2631 C CA . ILE A 1 318 ? -3.953 21.628 -27.137 1.00 74.44 318 ILE A CA 1
ATOM 2632 C C . ILE A 1 318 ? -5.046 21.765 -28.215 1.00 74.44 318 ILE A C 1
ATOM 2634 O O . ILE A 1 318 ? -5.684 22.823 -28.301 1.00 74.44 318 ILE A O 1
ATOM 2638 N N . PRO A 1 319 ? -5.331 20.700 -28.993 1.00 77.44 319 PRO A N 1
ATOM 2639 C CA . PRO A 1 319 ? -6.466 20.673 -29.916 1.00 77.44 319 PRO A CA 1
ATOM 2640 C C . PRO A 1 319 ? -7.806 20.894 -29.199 1.00 77.44 319 PRO A C 1
ATOM 2642 O O . PRO A 1 319 ? -8.039 20.330 -28.131 1.00 77.44 319 PRO A O 1
ATOM 2645 N N . GLU A 1 320 ? -8.721 21.652 -29.807 1.00 76.19 320 GLU A N 1
ATOM 2646 C CA . GLU A 1 320 ? -9.989 22.072 -29.179 1.00 76.19 320 GLU A CA 1
ATOM 2647 C C . GLU A 1 320 ? -10.827 20.908 -28.627 1.00 76.19 320 GLU A C 1
ATOM 2649 O O . GLU A 1 320 ? -11.387 21.016 -27.539 1.00 76.19 320 GLU A O 1
ATOM 2654 N N . GLN A 1 321 ? -10.815 19.756 -29.305 1.00 73.69 321 GLN A N 1
ATOM 2655 C CA . GLN A 1 321 ? -11.501 18.524 -28.886 1.00 73.69 321 GLN A CA 1
ATOM 2656 C C . GLN A 1 321 ? -11.064 17.973 -27.510 1.00 73.69 321 GLN A C 1
ATOM 2658 O O . GLN A 1 321 ? -11.799 17.200 -26.893 1.00 73.69 321 GLN A O 1
ATOM 2663 N N . PHE A 1 322 ? -9.884 18.364 -27.013 1.00 68.31 322 PHE A N 1
ATOM 2664 C CA . PHE A 1 322 ? -9.350 17.944 -25.710 1.00 68.31 322 PHE A CA 1
ATOM 2665 C C . PHE A 1 322 ? -9.342 19.067 -24.665 1.00 68.31 322 PHE A C 1
ATOM 2667 O O . PHE A 1 322 ? -9.118 18.787 -23.491 1.00 68.31 322 PHE A O 1
ATOM 2674 N N . ARG A 1 323 ? -9.617 20.320 -25.058 1.00 67.31 323 ARG A N 1
ATOM 2675 C CA . ARG A 1 323 ? -9.527 21.504 -24.181 1.00 67.31 323 ARG A CA 1
ATOM 2676 C C . ARG A 1 323 ? -10.572 21.503 -23.052 1.00 67.31 323 ARG A C 1
ATOM 2678 O O . ARG A 1 323 ? -10.332 22.084 -22.003 1.00 67.31 323 ARG A O 1
ATOM 2685 N N . ASN A 1 324 ? -11.697 20.809 -23.245 1.00 65.94 324 ASN A N 1
ATOM 2686 C CA . ASN A 1 324 ? -12.831 20.803 -22.310 1.00 65.94 324 ASN A CA 1
ATOM 2687 C C . ASN A 1 324 ? -13.005 19.484 -21.535 1.00 65.94 324 ASN A C 1
ATOM 2689 O O . ASN A 1 324 ? -13.975 19.329 -20.795 1.00 65.94 324 ASN A O 1
ATOM 2693 N N . GLN A 1 325 ? -12.091 18.522 -21.687 1.00 64.38 325 GLN A N 1
ATOM 2694 C CA . GLN A 1 325 ? -12.159 17.255 -20.957 1.00 64.38 325 GLN A CA 1
ATOM 2695 C C . GLN A 1 325 ? -11.505 17.411 -19.581 1.00 64.38 325 GLN A C 1
ATOM 2697 O O . GLN A 1 325 ? -10.328 17.098 -19.404 1.00 64.38 325 GLN A O 1
ATOM 2702 N N . LYS A 1 326 ? -12.264 17.898 -18.592 1.00 62.94 326 LYS A N 1
ATOM 2703 C CA . LYS A 1 326 ? -11.819 17.828 -17.195 1.00 62.94 326 LYS A CA 1
ATOM 2704 C C . LYS A 1 326 ? -11.791 16.362 -16.743 1.00 62.94 326 LYS A C 1
ATOM 2706 O O . LYS A 1 326 ? -12.699 15.608 -17.099 1.00 62.94 326 LYS A O 1
ATOM 2711 N N . PRO A 1 327 ? -10.766 15.925 -15.993 1.00 64.06 327 PRO A N 1
ATOM 2712 C CA . PRO A 1 327 ? -10.790 14.603 -15.389 1.00 64.06 327 PRO A CA 1
ATOM 2713 C C . PRO A 1 327 ? -11.969 14.523 -14.410 1.00 64.06 327 PRO A C 1
ATOM 2715 O O . PRO A 1 327 ? -12.136 15.399 -13.566 1.00 64.06 327 PRO A O 1
ATOM 2718 N N . GLU A 1 328 ? -12.798 13.488 -14.544 1.00 66.19 328 GLU A N 1
ATOM 2719 C CA . GLU A 1 328 ? -13.846 13.190 -13.566 1.00 66.19 328 GLU A CA 1
ATOM 2720 C C . GLU A 1 328 ? -13.178 12.890 -12.222 1.00 66.19 328 GLU A C 1
ATOM 2722 O O . GLU A 1 328 ? -12.303 12.024 -12.130 1.00 66.19 328 GLU A O 1
ATOM 2727 N N . LEU A 1 329 ? -13.553 13.651 -11.195 1.00 64.44 329 LEU A N 1
ATOM 2728 C CA . LEU A 1 329 ? -13.139 13.384 -9.825 1.00 64.44 329 LEU A CA 1
ATOM 2729 C C . LEU A 1 329 ? -13.924 12.156 -9.352 1.00 64.44 329 LEU A C 1
ATOM 2731 O O . LEU A 1 329 ? -15.154 12.199 -9.408 1.00 64.44 329 LEU A O 1
ATOM 2735 N N . PRO A 1 330 ? -13.271 11.069 -8.911 1.00 66.50 330 PRO A N 1
ATOM 2736 C CA . PRO A 1 330 ? -14.009 9.984 -8.293 1.00 66.50 330 PRO A CA 1
ATOM 2737 C C . PRO A 1 330 ? -14.641 10.513 -7.002 1.00 66.50 330 PRO A C 1
ATOM 2739 O O . PRO A 1 330 ? -13.988 11.190 -6.206 1.00 66.50 330 PRO A O 1
ATOM 2742 N N . GLU A 1 331 ? -15.928 10.24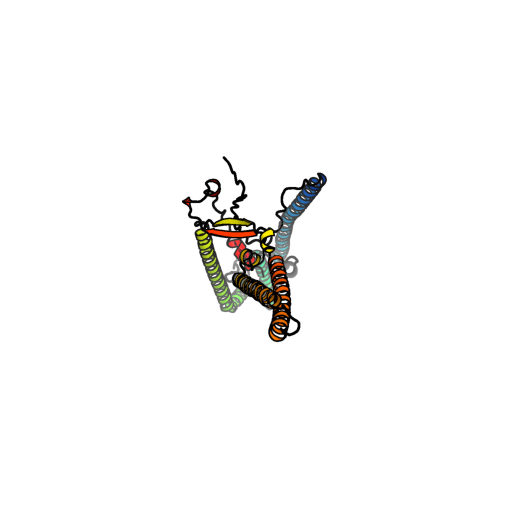4 -6.827 1.00 68.38 331 GLU A N 1
ATOM 2743 C CA . GLU A 1 331 ? -16.642 10.524 -5.589 1.00 68.38 331 GLU A CA 1
ATOM 2744 C C . GLU A 1 331 ? -16.153 9.505 -4.557 1.00 68.38 331 GLU A C 1
ATOM 2746 O O . GLU A 1 331 ? -16.407 8.311 -4.685 1.00 68.38 331 GLU A O 1
ATOM 2751 N N . ILE A 1 332 ? -15.322 9.954 -3.615 1.00 67.19 332 ILE A N 1
ATOM 2752 C CA . ILE A 1 332 ? -14.766 9.092 -2.574 1.00 67.19 332 ILE A CA 1
ATOM 2753 C C . ILE A 1 332 ? -15.543 9.327 -1.290 1.00 67.19 332 ILE A C 1
ATOM 2755 O O . ILE A 1 332 ? -15.484 10.425 -0.726 1.00 67.19 332 ILE A O 1
ATOM 2759 N N . ASP A 1 333 ? -16.193 8.274 -0.803 1.00 77.50 333 ASP A N 1
ATOM 2760 C CA . ASP A 1 333 ? -16.725 8.245 0.548 1.00 77.50 333 ASP A CA 1
ATOM 2761 C C . ASP A 1 333 ? -15.596 7.918 1.540 1.00 77.50 333 ASP A C 1
ATOM 2763 O O . ASP A 1 333 ? -15.039 6.819 1.592 1.00 77.50 333 ASP A O 1
ATOM 2767 N N . ILE A 1 334 ? -15.212 8.924 2.324 1.00 71.56 334 ILE A N 1
ATOM 2768 C CA . ILE A 1 334 ? -14.186 8.793 3.363 1.00 71.56 334 ILE A CA 1
ATOM 2769 C C . ILE A 1 334 ? -14.648 7.811 4.452 1.00 71.56 334 ILE A C 1
ATOM 2771 O O . ILE A 1 334 ? -13.803 7.170 5.085 1.00 71.56 334 ILE A O 1
ATOM 2775 N N . ASP A 1 335 ? -15.960 7.677 4.659 1.00 74.69 335 ASP A N 1
ATOM 2776 C CA . ASP A 1 335 ? -16.537 6.794 5.668 1.00 74.69 335 ASP A CA 1
ATOM 2777 C C . ASP A 1 335 ? -16.403 5.323 5.253 1.00 74.69 335 ASP A C 1
ATOM 2779 O O . ASP A 1 335 ? -16.023 4.496 6.083 1.00 74.69 335 ASP A O 1
ATOM 2783 N N . GLU A 1 336 ? -16.581 5.016 3.966 1.00 76.88 336 GLU A N 1
ATOM 2784 C CA . GLU A 1 336 ? -16.397 3.672 3.401 1.00 76.88 336 GLU A CA 1
ATOM 2785 C C . GLU A 1 336 ? -14.943 3.185 3.546 1.00 76.88 336 GLU A C 1
ATOM 2787 O O . GLU A 1 336 ? -14.692 2.092 4.054 1.00 76.88 336 GLU A O 1
ATOM 2792 N N . ILE A 1 337 ? -13.957 4.031 3.225 1.00 69.50 337 ILE A N 1
ATOM 2793 C CA . ILE A 1 337 ? -12.526 3.671 3.320 1.00 69.50 337 ILE A CA 1
ATOM 2794 C C . ILE A 1 337 ? -12.097 3.391 4.769 1.00 69.50 337 ILE A C 1
ATOM 2796 O O . ILE A 1 337 ? -11.218 2.561 5.031 1.00 69.50 337 ILE A O 1
ATOM 2800 N N . LEU A 1 338 ? -12.674 4.116 5.728 1.00 66.62 338 LEU A N 1
ATOM 2801 C CA . LEU A 1 338 ? -12.375 3.917 7.145 1.00 6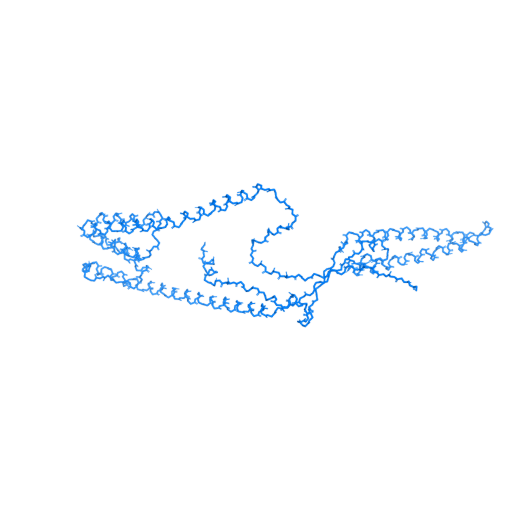6.62 338 LEU A CA 1
ATOM 2802 C C . LEU A 1 338 ? -13.057 2.669 7.706 1.00 66.62 338 LEU A C 1
ATOM 2804 O O . LEU A 1 338 ? -12.493 2.043 8.604 1.00 66.62 338 LEU A O 1
ATOM 2808 N N . GLN A 1 339 ? -14.222 2.292 7.176 1.00 69.62 339 GLN A N 1
ATOM 2809 C CA . GLN A 1 339 ? -14.887 1.035 7.515 1.00 69.62 339 GLN A CA 1
ATOM 2810 C C . GLN A 1 339 ? -14.126 -0.166 6.946 1.00 69.62 339 GLN A C 1
ATOM 2812 O O . GLN A 1 339 ? -13.854 -1.103 7.690 1.00 69.62 339 GLN A O 1
ATOM 2817 N N . GLU A 1 340 ? -13.682 -0.104 5.687 1.00 64.12 340 GLU A N 1
ATOM 2818 C CA . GLU A 1 340 ? -12.953 -1.191 5.015 1.00 64.12 340 GLU A CA 1
ATOM 2819 C C . GLU A 1 340 ? -11.605 -1.508 5.693 1.00 64.12 340 GLU A C 1
ATOM 2821 O O . GLU A 1 340 ? -11.184 -2.660 5.762 1.00 64.12 340 GLU A O 1
ATOM 2826 N N . LYS A 1 341 ? -10.944 -0.497 6.276 1.00 55.56 341 LYS A N 1
ATOM 2827 C CA . LYS A 1 341 ? -9.698 -0.676 7.047 1.00 55.56 341 LYS A CA 1
ATOM 2828 C C . LYS A 1 341 ? -9.886 -1.115 8.498 1.00 55.56 341 LYS A C 1
ATOM 2830 O O . LYS A 1 341 ? -8.900 -1.494 9.125 1.00 55.56 341 LYS A O 1
ATOM 2835 N N . ASN A 1 342 ? -11.102 -1.020 9.029 1.00 51.16 342 ASN A N 1
ATOM 2836 C CA . ASN A 1 342 ? -11.453 -1.467 10.378 1.00 51.16 342 ASN A CA 1
ATOM 2837 C C . ASN A 1 342 ? -12.186 -2.820 10.372 1.00 51.16 342 ASN A C 1
ATOM 2839 O O . ASN A 1 342 ? -12.666 -3.240 11.425 1.00 51.16 342 ASN A O 1
ATOM 2843 N N . VAL A 1 343 ? -12.267 -3.506 9.225 1.00 37.12 343 VAL A N 1
ATOM 2844 C CA . VAL A 1 343 ? -12.675 -4.914 9.187 1.00 37.12 343 VAL A CA 1
ATOM 2845 C C . VAL A 1 343 ? -11.524 -5.748 9.774 1.00 37.12 343 VAL A C 1
ATOM 2847 O O . VAL A 1 343 ? -10.408 -5.640 9.260 1.00 37.12 343 VAL A O 1
ATOM 2850 N N . PRO A 1 344 ? -11.748 -6.495 10.870 1.00 39.88 344 PRO A N 1
ATOM 2851 C CA . PRO A 1 344 ? -10.731 -7.349 11.479 1.00 39.88 344 PRO A CA 1
ATOM 2852 C C . PRO A 1 344 ? -10.266 -8.488 10.565 1.00 39.88 344 PRO A C 1
ATOM 2854 O O . PRO A 1 344 ? -11.083 -8.978 9.749 1.00 39.88 344 PRO A O 1
#

Radius of gyration: 44.51 Å; Cα contacts (8 Å, |Δi|>4): 280; chains: 1; bounding box: 108×47×112 Å